Protein AF-A0A5Q4FIB4-F1 (afdb_monomer_lite)

Radius of gyration: 29.2 Å; chains: 1; bounding box: 66×70×77 Å

pLDDT: mean 73.66, std 14.46, range [28.53, 94.25]

Structure (mmCIF, N/CA/C/O backbone):
data_AF-A0A5Q4FIB4-F1
#
_entry.id   AF-A0A5Q4FIB4-F1
#
loop_
_atom_site.group_PDB
_atom_site.id
_atom_site.type_symbol
_atom_site.label_atom_id
_atom_site.label_alt_id
_atom_site.label_comp_id
_atom_site.label_asym_id
_atom_site.label_entity_id
_atom_site.label_seq_id
_atom_site.pdbx_PDB_ins_code
_atom_site.Cartn_x
_atom_site.Cartn_y
_atom_site.Cartn_z
_atom_site.occupancy
_atom_site.B_iso_or_equiv
_atom_site.auth_seq_id
_atom_site.auth_comp_id
_atom_site.auth_asym_id
_atom_site.auth_atom_id
_atom_site.pdbx_PDB_model_num
ATOM 1 N N . MET A 1 1 ? 4.801 -7.062 -32.788 1.00 28.53 1 MET A N 1
ATOM 2 C CA . MET A 1 1 ? 5.287 -8.438 -33.032 1.00 28.53 1 MET A CA 1
ATOM 3 C C . MET A 1 1 ? 5.675 -9.054 -31.698 1.00 28.53 1 MET A C 1
ATOM 5 O O . MET A 1 1 ? 6.669 -8.668 -31.107 1.00 28.53 1 MET A O 1
ATOM 9 N N . SER A 1 2 ? 4.774 -9.911 -31.225 1.00 33.59 2 SER A N 1
ATOM 10 C CA . SER A 1 2 ? 4.795 -10.845 -30.090 1.00 33.59 2 SER A CA 1
ATOM 11 C C . SER A 1 2 ? 6.075 -11.042 -29.261 1.00 33.59 2 SER A C 1
ATOM 13 O O . SER A 1 2 ? 7.034 -11.685 -29.697 1.00 33.59 2 SER A O 1
ATOM 15 N N . ASP A 1 3 ? 5.972 -10.628 -27.999 1.00 35.69 3 ASP A N 1
ATOM 16 C CA . ASP A 1 3 ? 6.869 -10.924 -26.886 1.00 35.69 3 ASP A CA 1
ATOM 17 C C . ASP A 1 3 ? 6.573 -12.323 -26.297 1.00 35.69 3 ASP A C 1
ATOM 19 O O . ASP A 1 3 ? 5.829 -12.490 -25.336 1.00 35.69 3 ASP A O 1
ATOM 23 N N . HIS A 1 4 ? 7.069 -13.377 -26.953 1.00 40.78 4 HIS A N 1
ATOM 24 C CA . HIS A 1 4 ? 6.788 -14.776 -26.581 1.00 40.78 4 HIS A CA 1
ATOM 25 C C . HIS A 1 4 ? 7.920 -15.473 -25.801 1.00 40.78 4 HIS A C 1
ATOM 27 O O . HIS A 1 4 ? 7.894 -16.698 -25.682 1.00 40.78 4 HIS A O 1
ATOM 33 N N . ARG A 1 5 ? 8.935 -14.750 -25.302 1.00 43.47 5 ARG A N 1
ATOM 34 C CA . ARG A 1 5 ? 10.187 -15.376 -24.819 1.00 43.47 5 ARG A CA 1
ATOM 35 C C . ARG A 1 5 ? 10.495 -15.313 -23.318 1.00 43.47 5 ARG A C 1
ATOM 37 O O . ARG A 1 5 ? 11.533 -15.841 -22.943 1.00 43.47 5 ARG A O 1
ATOM 44 N N . SER A 1 6 ? 9.614 -14.801 -22.458 1.00 42.72 6 SER A N 1
ATOM 45 C CA . SER A 1 6 ? 9.812 -14.861 -20.990 1.00 42.72 6 SER A CA 1
ATOM 46 C C . SER A 1 6 ? 8.895 -15.851 -20.253 1.00 42.72 6 SER A C 1
ATOM 48 O O . SER A 1 6 ? 9.034 -16.042 -19.048 1.00 42.72 6 SER A O 1
ATOM 50 N N . LEU A 1 7 ? 7.988 -16.544 -20.952 1.00 45.56 7 LEU A N 1
ATOM 51 C CA . LEU A 1 7 ? 7.173 -17.599 -20.345 1.00 45.56 7 LEU A CA 1
ATOM 52 C C . LEU A 1 7 ? 7.968 -18.910 -20.295 1.00 45.56 7 LEU A C 1
ATOM 54 O O . LEU A 1 7 ? 8.165 -19.573 -21.314 1.00 45.56 7 LEU A O 1
ATOM 58 N N . ASN A 1 8 ? 8.405 -19.308 -19.100 1.00 57.72 8 ASN A N 1
ATOM 59 C CA . ASN A 1 8 ? 9.018 -20.615 -18.855 1.00 57.72 8 ASN A CA 1
ATOM 60 C C . ASN A 1 8 ? 7.949 -21.721 -18.881 1.00 57.72 8 ASN A C 1
ATOM 62 O O . ASN A 1 8 ? 7.546 -22.257 -17.851 1.00 57.72 8 ASN A O 1
ATOM 66 N N . PHE A 1 9 ? 7.494 -22.075 -20.085 1.00 56.38 9 PHE A N 1
ATOM 67 C CA . PHE A 1 9 ? 6.464 -23.093 -20.333 1.00 56.38 9 PHE A CA 1
ATOM 68 C C . PHE A 1 9 ? 6.807 -24.481 -19.761 1.00 56.38 9 PHE A C 1
ATOM 70 O O . PHE A 1 9 ? 5.911 -25.286 -19.531 1.00 56.38 9 PHE A O 1
ATOM 77 N N . THR A 1 10 ? 8.090 -24.766 -19.530 1.00 57.47 10 THR A N 1
ATOM 78 C CA . THR A 1 10 ? 8.578 -25.999 -18.895 1.00 57.47 10 THR A CA 1
ATOM 79 C C . THR A 1 10 ? 8.270 -26.046 -17.399 1.00 57.47 10 THR A C 1
ATOM 81 O O . THR A 1 10 ? 7.852 -27.087 -16.903 1.00 57.47 10 THR A O 1
ATOM 84 N N . ARG A 1 11 ? 8.397 -24.916 -16.687 1.00 57.50 11 ARG A N 1
ATOM 85 C CA . ARG A 1 11 ? 8.049 -24.805 -15.260 1.00 57.50 11 ARG A CA 1
ATOM 86 C C . ARG A 1 11 ? 6.539 -24.936 -15.051 1.00 57.50 11 ARG A C 1
ATOM 88 O O . ARG A 1 11 ? 6.103 -25.647 -14.154 1.00 57.50 11 ARG A O 1
ATOM 95 N N . GLU A 1 12 ? 5.758 -24.310 -15.926 1.00 57.78 12 GLU A N 1
ATOM 96 C CA . GLU A 1 12 ? 4.292 -24.358 -15.878 1.00 57.78 12 GLU A CA 1
ATOM 97 C C . GLU A 1 12 ? 3.742 -25.757 -16.214 1.00 57.78 12 GLU A C 1
ATOM 99 O O . GLU A 1 12 ? 2.767 -26.214 -15.625 1.00 57.78 12 GLU A O 1
ATOM 104 N N . ALA A 1 13 ? 4.394 -26.479 -17.134 1.00 59.50 13 ALA A N 1
ATOM 105 C CA . ALA A 1 13 ? 4.040 -27.862 -17.452 1.00 59.50 13 ALA A CA 1
ATOM 106 C C . ALA A 1 13 ? 4.357 -28.836 -16.304 1.00 59.50 13 ALA A C 1
ATOM 108 O O . ALA A 1 13 ? 3.587 -29.770 -16.084 1.00 59.50 13 ALA A O 1
ATOM 109 N N . PHE A 1 14 ? 5.442 -28.600 -15.556 1.00 59.19 14 PHE A N 1
ATOM 110 C CA . PHE A 1 14 ? 5.797 -29.388 -14.371 1.00 59.19 14 PHE A CA 1
ATOM 111 C C . PHE A 1 14 ? 4.782 -29.207 -13.232 1.00 59.19 14 PHE A C 1
ATOM 113 O O . PHE A 1 14 ? 4.354 -30.188 -12.629 1.00 59.19 14 PHE A O 1
ATOM 120 N N . LEU A 1 15 ? 4.343 -27.965 -12.990 1.00 60.75 15 LEU A N 1
ATOM 121 C CA . LEU A 1 15 ? 3.374 -27.606 -11.943 1.00 60.75 15 LEU A CA 1
ATOM 122 C C . LEU A 1 15 ? 1.908 -27.883 -12.323 1.00 60.75 15 LEU A C 1
ATOM 124 O O . LEU A 1 15 ? 0.999 -27.612 -11.538 1.00 60.75 15 LEU A O 1
ATOM 128 N N . HIS A 1 16 ? 1.651 -28.428 -13.514 1.00 69.38 16 HIS A N 1
ATOM 129 C CA . HIS A 1 16 ? 0.295 -28.722 -13.957 1.00 69.38 16 HIS A CA 1
ATOM 130 C C . HIS A 1 16 ? -0.370 -29.774 -13.035 1.00 69.38 16 HIS A C 1
ATOM 132 O O . HIS A 1 16 ? 0.242 -30.813 -12.771 1.00 69.38 16 HIS A O 1
ATOM 138 N N . PRO A 1 17 ? -1.642 -29.596 -12.609 1.00 68.19 17 PRO A N 1
ATOM 139 C CA . PRO A 1 17 ? -2.311 -30.470 -11.631 1.00 68.19 17 PRO A CA 1
ATOM 140 C C . PRO A 1 17 ? -2.308 -31.960 -11.998 1.00 68.19 17 PRO A C 1
ATOM 142 O O . PRO A 1 17 ? -2.236 -32.824 -11.130 1.00 68.19 17 PRO A O 1
ATOM 145 N N . ALA A 1 18 ? -2.350 -32.266 -13.298 1.00 67.88 18 ALA A N 1
ATOM 146 C CA . ALA A 1 18 ? -2.277 -33.637 -13.801 1.00 67.88 18 ALA A CA 1
ATOM 147 C C . ALA A 1 18 ? -0.891 -34.283 -13.609 1.00 67.88 18 ALA A C 1
ATOM 149 O O . ALA A 1 18 ? -0.820 -35.467 -13.295 1.00 67.88 18 ALA A O 1
ATOM 150 N N . ASN A 1 19 ? 0.197 -33.517 -13.769 1.00 73.00 19 ASN A N 1
ATOM 151 C CA . ASN A 1 19 ? 1.558 -34.016 -13.547 1.00 73.00 19 ASN A CA 1
ATOM 152 C C . ASN A 1 19 ? 1.815 -34.218 -12.048 1.00 73.00 19 ASN A C 1
ATOM 154 O O . ASN A 1 19 ? 2.302 -35.265 -11.632 1.00 73.00 19 ASN A O 1
ATOM 158 N N . LEU A 1 20 ? 1.368 -33.264 -11.222 1.00 72.00 20 LEU A N 1
ATOM 159 C CA . LEU A 1 20 ? 1.443 -33.368 -9.765 1.00 72.00 20 LEU A CA 1
ATOM 160 C C . LEU A 1 20 ? 0.645 -34.575 -9.234 1.00 72.00 20 LEU A C 1
ATOM 162 O O . LEU A 1 20 ? 1.130 -35.327 -8.392 1.00 72.00 20 LEU A O 1
ATOM 166 N N . GLY A 1 21 ? -0.562 -34.796 -9.769 1.00 76.38 21 GLY A N 1
ATOM 167 C CA . GLY A 1 21 ? -1.388 -35.961 -9.451 1.00 76.38 21 GLY A CA 1
ATOM 168 C C . GLY A 1 21 ? -0.736 -37.279 -9.872 1.00 76.38 21 GLY A C 1
ATOM 169 O O . GLY A 1 21 ? -0.720 -38.228 -9.091 1.00 76.38 21 GLY A O 1
ATOM 170 N N . PHE A 1 22 ? -0.134 -37.332 -11.063 1.00 77.62 22 PHE A N 1
ATOM 171 C CA . PHE A 1 22 ? 0.618 -38.498 -11.528 1.00 77.62 22 PHE A CA 1
ATOM 172 C C . PHE A 1 22 ? 1.810 -38.808 -10.611 1.00 77.62 22 PHE A C 1
ATOM 174 O O . PHE A 1 22 ? 1.927 -39.936 -10.130 1.00 77.62 22 PHE A O 1
ATOM 181 N N . LEU A 1 23 ? 2.632 -37.812 -10.270 1.00 77.44 23 LEU A N 1
ATOM 182 C CA . LEU A 1 23 ? 3.758 -37.978 -9.346 1.00 77.44 23 LEU A CA 1
ATOM 183 C C . LEU A 1 23 ? 3.321 -38.467 -7.961 1.00 77.44 23 LEU A C 1
ATOM 185 O O . LEU A 1 23 ? 3.948 -39.368 -7.403 1.00 77.44 23 LEU A O 1
ATOM 189 N N . LEU A 1 24 ? 2.218 -37.934 -7.426 1.00 79.69 24 LEU A N 1
ATOM 190 C CA . LEU A 1 24 ? 1.645 -38.410 -6.166 1.00 79.69 24 LEU A CA 1
ATOM 191 C C . LEU A 1 24 ? 1.184 -39.865 -6.263 1.00 79.69 24 LEU A C 1
ATOM 193 O O . LEU A 1 24 ? 1.457 -40.644 -5.353 1.00 79.69 24 LEU A O 1
ATOM 197 N N . THR A 1 25 ? 0.542 -40.261 -7.366 1.00 76.62 25 THR A N 1
ATOM 198 C CA . THR A 1 25 ? 0.115 -41.656 -7.557 1.00 76.62 25 THR A CA 1
AT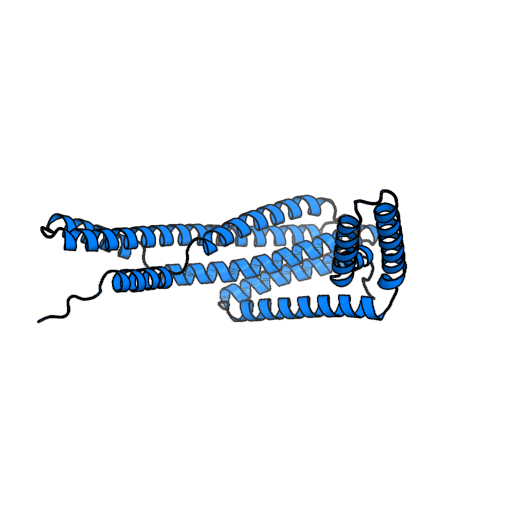OM 199 C C . THR A 1 25 ? 1.298 -42.618 -7.677 1.00 76.62 25 THR A C 1
ATOM 201 O O . THR A 1 25 ? 1.271 -43.680 -7.062 1.00 76.62 25 THR A O 1
ATOM 204 N N . VAL A 1 26 ? 2.364 -42.235 -8.390 1.00 79.56 26 VAL A N 1
ATOM 205 C CA . VAL A 1 26 ? 3.596 -43.031 -8.527 1.00 79.56 26 VAL A CA 1
ATOM 206 C C . VAL A 1 26 ? 4.309 -43.159 -7.181 1.00 79.56 26 VAL A C 1
ATOM 208 O O . VAL A 1 26 ? 4.719 -44.257 -6.810 1.00 79.56 26 VAL A O 1
ATOM 211 N N . SER A 1 27 ? 4.400 -42.065 -6.420 1.00 78.19 27 SER A N 1
ATOM 212 C CA . SER A 1 27 ? 4.992 -42.052 -5.077 1.00 78.19 27 SER A CA 1
ATOM 213 C C . SER A 1 27 ? 4.198 -42.921 -4.094 1.00 78.19 27 SER A C 1
ATOM 215 O O . SER A 1 27 ? 4.767 -43.756 -3.391 1.00 78.19 27 SER A O 1
ATOM 217 N N . PHE A 1 28 ? 2.866 -42.812 -4.106 1.00 81.94 28 PHE A N 1
ATOM 218 C CA . PHE A 1 28 ? 1.983 -43.633 -3.276 1.00 81.94 28 PHE A CA 1
ATOM 219 C C . PHE A 1 28 ? 2.096 -45.126 -3.614 1.00 81.94 28 PHE A C 1
ATOM 221 O O . PHE A 1 28 ? 2.204 -45.963 -2.717 1.00 81.94 28 PHE A O 1
ATOM 228 N N . LEU A 1 29 ? 2.145 -45.472 -4.903 1.00 77.56 29 LEU A N 1
ATOM 229 C CA . LEU A 1 29 ? 2.309 -46.855 -5.347 1.00 77.56 29 LEU A CA 1
ATOM 230 C C . LEU A 1 29 ? 3.696 -47.405 -4.971 1.00 77.56 29 LEU A C 1
ATOM 232 O O . LEU A 1 29 ? 3.802 -48.536 -4.505 1.00 77.56 29 LEU A O 1
ATOM 236 N N . ALA A 1 30 ? 4.753 -46.599 -5.088 1.00 76.00 30 ALA A N 1
ATOM 237 C CA . ALA A 1 30 ? 6.101 -46.985 -4.672 1.00 76.00 30 ALA A CA 1
ATOM 238 C C . ALA A 1 30 ? 6.197 -47.264 -3.159 1.00 76.00 30 ALA A C 1
ATOM 240 O O . ALA A 1 30 ? 6.895 -48.195 -2.755 1.00 76.00 30 ALA A O 1
ATOM 241 N N . LEU A 1 31 ? 5.462 -46.517 -2.327 1.00 78.75 31 LEU A N 1
ATOM 242 C CA . LEU A 1 31 ? 5.390 -46.750 -0.880 1.00 78.75 31 LEU A CA 1
ATOM 243 C C . LEU A 1 31 ? 4.668 -48.061 -0.530 1.00 78.75 31 LEU A C 1
ATOM 245 O O . LEU A 1 31 ? 5.146 -48.804 0.331 1.00 78.75 31 LEU A O 1
ATOM 249 N N . LEU A 1 32 ? 3.570 -48.387 -1.222 1.00 80.19 32 LEU A N 1
ATOM 250 C CA . LEU A 1 32 ? 2.826 -49.639 -1.014 1.00 80.19 32 LEU A CA 1
ATOM 251 C C . LEU A 1 32 ? 3.653 -50.891 -1.348 1.00 80.19 32 LEU A C 1
ATOM 253 O O . LEU A 1 32 ? 3.489 -51.926 -0.707 1.00 80.19 32 LEU A O 1
ATOM 257 N N . PHE A 1 33 ? 4.569 -50.793 -2.314 1.00 75.56 33 PHE A N 1
ATOM 258 C CA . PHE A 1 33 ? 5.438 -51.897 -2.742 1.00 75.56 33 PHE A CA 1
ATOM 259 C C . PHE A 1 33 ? 6.866 -51.821 -2.173 1.00 75.56 33 PHE A C 1
ATOM 261 O O . PHE A 1 33 ? 7.760 -52.532 -2.639 1.00 75.56 33 PHE A O 1
ATOM 268 N N . SER A 1 34 ? 7.079 -51.014 -1.127 1.00 70.75 34 SER A N 1
ATOM 269 C CA . SER A 1 34 ? 8.379 -50.815 -0.463 1.00 70.75 34 SER A CA 1
ATOM 270 C C . SER A 1 34 ? 9.010 -52.092 0.117 1.00 70.75 34 SER A C 1
ATOM 272 O O . SER A 1 34 ? 10.221 -52.137 0.320 1.00 70.75 34 SER A O 1
ATOM 274 N N . GLY A 1 35 ? 8.226 -53.156 0.324 1.00 73.75 35 GLY A N 1
ATOM 275 C CA . GLY A 1 35 ? 8.712 -54.465 0.777 1.00 73.75 35 GLY A CA 1
ATOM 276 C C . GLY A 1 35 ? 9.523 -55.259 -0.260 1.00 73.75 35 GLY A C 1
ATOM 277 O O . GLY A 1 35 ? 10.150 -56.252 0.094 1.00 73.75 35 GLY A O 1
ATOM 278 N N . THR A 1 36 ? 9.531 -54.847 -1.534 1.00 77.81 36 THR A N 1
ATOM 279 C CA . THR A 1 36 ? 10.327 -55.479 -2.600 1.00 77.81 36 THR A CA 1
ATOM 280 C C . THR A 1 36 ? 11.424 -54.514 -3.071 1.00 77.81 36 THR A C 1
ATOM 282 O O . THR A 1 36 ? 11.091 -53.522 -3.713 1.00 77.81 36 THR A O 1
ATOM 285 N N . PRO A 1 37 ? 12.725 -54.781 -2.834 1.00 72.25 37 PRO A N 1
ATOM 286 C CA . PRO A 1 37 ? 13.797 -53.784 -2.996 1.00 72.25 37 PRO A CA 1
ATOM 287 C C . PRO A 1 37 ? 13.941 -53.163 -4.394 1.00 72.25 37 PRO A C 1
ATOM 289 O O . PRO A 1 37 ? 14.392 -52.032 -4.524 1.00 72.25 37 PRO A O 1
ATOM 292 N N . TRP A 1 38 ? 13.576 -53.895 -5.447 1.00 73.94 38 TRP A N 1
ATOM 293 C CA . TRP A 1 38 ? 13.753 -53.476 -6.842 1.00 73.94 38 TRP A CA 1
ATOM 294 C C . TRP A 1 38 ? 12.512 -52.795 -7.444 1.00 73.94 38 TRP A C 1
ATOM 296 O O . TRP A 1 38 ? 12.629 -52.085 -8.442 1.00 73.94 38 TRP A O 1
ATOM 306 N N . MET A 1 39 ? 11.327 -52.967 -6.844 1.00 72.12 39 MET A N 1
ATOM 307 C CA . MET A 1 39 ? 10.070 -52.442 -7.398 1.00 72.12 39 MET A CA 1
ATOM 308 C C . MET A 1 39 ? 9.930 -50.914 -7.296 1.00 72.12 39 MET A C 1
ATOM 310 O O . MET A 1 39 ? 9.583 -50.295 -8.306 1.00 72.12 39 MET A O 1
ATOM 314 N N . PRO A 1 40 ? 10.246 -50.260 -6.161 1.00 75.31 40 PRO A N 1
ATOM 315 C CA . PRO A 1 40 ? 10.203 -48.802 -6.055 1.00 75.31 40 PRO A CA 1
ATOM 316 C C . PRO A 1 40 ? 11.127 -48.112 -7.065 1.00 75.31 40 PRO A C 1
ATOM 318 O O . PRO A 1 40 ? 10.728 -47.141 -7.701 1.00 75.31 40 PRO A O 1
ATOM 321 N N . THR A 1 41 ? 12.336 -48.638 -7.280 1.00 76.50 41 THR A N 1
ATOM 322 C CA . THR A 1 41 ? 13.311 -48.066 -8.225 1.00 76.50 41 THR A CA 1
ATOM 323 C C . THR A 1 41 ? 12.810 -48.111 -9.672 1.00 76.50 41 THR A C 1
ATOM 325 O O . THR A 1 41 ? 12.983 -47.148 -10.424 1.00 76.50 41 THR A O 1
ATOM 328 N N . ILE A 1 42 ? 12.144 -49.199 -10.068 1.00 80.19 42 ILE A N 1
ATOM 329 C CA . ILE A 1 42 ? 11.538 -49.325 -11.401 1.00 80.19 42 ILE A CA 1
ATOM 330 C C . ILE A 1 42 ? 10.350 -48.364 -11.551 1.00 80.19 42 ILE A C 1
ATOM 332 O O . ILE A 1 42 ? 10.248 -47.664 -12.554 1.00 80.19 42 ILE A O 1
ATOM 336 N N . LEU A 1 43 ? 9.485 -48.260 -10.541 1.00 77.06 43 LEU A N 1
ATOM 337 C CA . LEU A 1 43 ? 8.341 -47.341 -10.559 1.00 77.06 43 LEU A CA 1
ATOM 338 C C . LEU A 1 43 ? 8.775 -45.871 -10.648 1.00 77.06 43 LEU A C 1
ATOM 340 O O . LEU A 1 43 ? 8.234 -45.126 -11.465 1.00 77.06 43 LEU A O 1
ATOM 344 N N . PHE A 1 44 ? 9.787 -45.462 -9.878 1.00 77.12 44 PHE A N 1
ATOM 345 C CA . PHE A 1 44 ? 10.333 -44.105 -9.948 1.00 77.12 44 PHE A CA 1
ATOM 346 C C . PHE A 1 44 ? 11.023 -43.815 -11.281 1.00 77.12 44 PHE A C 1
ATOM 348 O O . PHE A 1 44 ? 10.835 -42.735 -11.830 1.00 77.12 44 PHE A O 1
ATOM 355 N N . SER A 1 45 ? 11.789 -44.760 -11.834 1.00 76.88 45 SER A N 1
ATOM 356 C CA . SER A 1 45 ? 12.456 -44.559 -13.130 1.00 76.88 45 SER A CA 1
ATOM 357 C C . SER A 1 45 ? 11.467 -44.482 -14.295 1.00 76.88 45 SER A C 1
ATOM 359 O O . SER A 1 45 ? 11.634 -43.638 -15.174 1.00 76.88 45 SER A O 1
ATOM 361 N N . ILE A 1 46 ? 10.396 -45.283 -14.278 1.00 78.81 46 ILE A N 1
ATOM 362 C CA . ILE A 1 46 ? 9.301 -45.185 -15.254 1.00 78.81 46 ILE A CA 1
ATOM 363 C C . ILE A 1 46 ? 8.536 -43.867 -15.079 1.00 78.81 46 ILE A C 1
ATOM 365 O O . ILE A 1 46 ? 8.258 -43.194 -16.071 1.00 78.81 46 ILE A O 1
ATOM 369 N N . GLY A 1 47 ? 8.234 -43.469 -13.839 1.00 75.44 47 GLY A N 1
ATOM 370 C CA . GLY A 1 47 ? 7.576 -42.197 -13.533 1.00 75.44 47 GLY A CA 1
ATOM 371 C C . GLY A 1 47 ? 8.380 -40.991 -14.022 1.00 75.44 47 GLY A C 1
ATOM 372 O O . GLY A 1 47 ? 7.853 -40.169 -14.769 1.00 75.44 47 GLY A O 1
ATOM 373 N N . LEU A 1 48 ? 9.675 -40.943 -13.695 1.00 73.94 48 LEU A N 1
ATOM 374 C CA . LEU A 1 48 ? 10.604 -39.909 -14.164 1.00 73.94 48 LEU A CA 1
ATOM 375 C C . LEU A 1 48 ? 10.767 -39.927 -15.690 1.00 73.94 48 LEU A C 1
ATOM 377 O O . LEU A 1 48 ? 10.824 -38.873 -16.319 1.00 73.94 48 LEU A O 1
ATOM 381 N N . GLY A 1 49 ? 10.818 -41.110 -16.309 1.00 78.00 49 GLY A N 1
ATOM 382 C CA . GLY A 1 49 ? 10.918 -41.247 -17.763 1.00 78.00 49 GLY A CA 1
ATOM 383 C C . GLY A 1 49 ? 9.680 -40.722 -18.495 1.00 78.00 49 GLY A C 1
ATOM 384 O O . GLY A 1 49 ? 9.800 -40.013 -19.496 1.00 78.00 49 GLY A O 1
ATOM 385 N N . LEU A 1 50 ? 8.487 -41.020 -17.974 1.00 77.56 50 LEU A N 1
ATOM 386 C CA . LEU A 1 50 ? 7.222 -40.503 -18.500 1.00 77.56 50 LEU A CA 1
ATOM 387 C C . LEU A 1 50 ? 7.091 -38.992 -18.289 1.00 77.56 50 LEU A C 1
ATOM 389 O O . LEU A 1 50 ? 6.634 -38.291 -19.191 1.00 77.56 50 LEU A O 1
ATOM 393 N N . GLU A 1 51 ? 7.543 -38.478 -17.148 1.00 67.12 51 GLU A N 1
ATOM 394 C CA . GLU A 1 51 ? 7.562 -37.044 -16.866 1.00 67.12 51 GLU A CA 1
ATOM 395 C C . GLU A 1 51 ? 8.512 -36.279 -17.801 1.00 67.12 51 GLU A C 1
ATOM 397 O O . GLU A 1 51 ? 8.138 -35.244 -18.354 1.00 67.12 51 GLU A O 1
ATOM 402 N N . LEU A 1 52 ? 9.709 -36.810 -18.068 1.00 74.06 52 LEU A N 1
ATOM 403 C CA . LEU A 1 52 ? 10.646 -36.221 -19.031 1.00 74.06 52 LEU A CA 1
ATOM 404 C C . LEU A 1 52 ? 10.078 -36.209 -20.457 1.00 74.06 52 LEU A C 1
ATOM 406 O O . LEU A 1 52 ? 10.220 -35.216 -21.175 1.00 74.06 52 LEU A O 1
ATOM 410 N N . LEU A 1 53 ? 9.385 -37.277 -20.864 1.00 75.12 53 LEU A N 1
ATOM 411 C CA . LEU A 1 53 ? 8.677 -37.325 -22.148 1.00 75.12 53 LEU A CA 1
ATOM 412 C C . LEU A 1 53 ? 7.527 -36.309 -22.211 1.00 75.12 53 LEU A C 1
ATOM 414 O O . LEU A 1 53 ? 7.335 -35.645 -23.238 1.00 75.12 53 LEU A O 1
ATOM 418 N N . TYR A 1 54 ? 6.783 -36.149 -21.118 1.00 71.31 54 TYR A N 1
ATOM 419 C CA . TYR A 1 54 ? 5.713 -35.163 -20.996 1.00 71.31 54 TYR A CA 1
ATOM 420 C C . TYR A 1 54 ? 6.266 -33.729 -21.098 1.00 71.31 54 TYR A C 1
ATOM 422 O O . TYR A 1 54 ? 5.819 -32.953 -21.947 1.00 71.31 54 TYR A O 1
ATOM 430 N N . LEU A 1 55 ? 7.310 -33.398 -20.333 1.00 68.38 55 LEU A N 1
ATOM 431 C CA . LEU A 1 55 ? 7.977 -32.089 -20.354 1.00 68.38 55 LEU A CA 1
ATOM 432 C C . LEU A 1 55 ? 8.668 -31.783 -21.688 1.00 68.38 55 LEU A C 1
ATOM 434 O O . LEU A 1 55 ? 8.740 -30.621 -22.083 1.00 68.38 55 LEU A O 1
ATOM 438 N N . GLY A 1 56 ? 9.153 -32.793 -22.411 1.00 69.56 56 GLY A N 1
ATOM 439 C CA . GLY A 1 56 ? 9.756 -32.600 -23.731 1.00 69.56 56 GLY A CA 1
ATOM 440 C C . GLY A 1 56 ? 8.734 -32.278 -24.826 1.00 69.56 56 GLY A C 1
ATOM 441 O O . GLY A 1 56 ? 9.010 -31.484 -25.727 1.00 69.56 56 GLY A O 1
ATOM 442 N N . THR A 1 57 ? 7.537 -32.868 -24.753 1.00 70.19 57 THR A N 1
ATOM 443 C CA . THR A 1 57 ? 6.563 -32.837 -25.858 1.00 70.19 57 THR A CA 1
ATOM 444 C C . THR A 1 57 ? 5.423 -31.837 -25.659 1.00 70.19 57 THR A C 1
ATOM 446 O O . THR A 1 57 ? 4.970 -31.218 -26.624 1.00 70.19 57 THR A O 1
ATOM 449 N N . VAL A 1 58 ? 4.956 -31.634 -24.427 1.00 68.81 58 VAL A N 1
ATOM 450 C CA . VAL A 1 58 ? 3.774 -30.808 -24.124 1.00 68.81 58 VAL A CA 1
ATOM 451 C C . VAL A 1 58 ? 4.007 -29.298 -24.299 1.00 68.81 58 VAL A C 1
ATOM 453 O O . VAL A 1 58 ? 3.170 -28.660 -24.946 1.00 68.81 58 VAL A O 1
ATOM 456 N N . PRO A 1 59 ? 5.141 -28.697 -23.874 1.00 60.97 59 PRO A N 1
ATOM 457 C CA . PRO A 1 59 ? 5.405 -27.259 -24.048 1.00 60.97 59 PRO A CA 1
ATOM 458 C C . PRO A 1 59 ? 5.517 -26.810 -25.512 1.00 60.97 59 PRO A C 1
ATOM 460 O O . PRO A 1 59 ? 5.467 -25.613 -25.816 1.00 60.97 59 PRO A O 1
ATOM 463 N N . GLN A 1 60 ? 5.702 -27.754 -26.438 1.00 63.94 60 GLN A N 1
ATOM 464 C CA . GLN A 1 60 ? 5.806 -27.482 -27.870 1.00 63.94 60 GLN A CA 1
ATOM 465 C C . GLN A 1 60 ? 4.442 -27.493 -28.576 1.00 63.94 60 GLN A C 1
ATOM 467 O O . GLN A 1 60 ? 4.334 -26.992 -29.696 1.00 63.94 60 GLN A O 1
ATOM 472 N N . LYS A 1 61 ? 3.377 -28.006 -27.939 1.00 72.44 61 LYS A N 1
ATOM 473 C CA . LYS A 1 61 ? 2.065 -28.104 -28.588 1.00 72.44 61 LYS A CA 1
ATOM 474 C C . LYS A 1 61 ? 1.297 -26.768 -28.572 1.00 72.44 61 LYS A C 1
ATOM 476 O O . LYS A 1 61 ? 1.197 -26.110 -27.533 1.00 72.44 61 LYS A O 1
ATOM 481 N N . PRO A 1 62 ? 0.672 -26.376 -29.701 1.00 54.41 62 PRO A N 1
ATOM 482 C CA . PRO A 1 62 ? 0.005 -25.079 -29.844 1.00 54.41 62 PRO A CA 1
ATOM 483 C C . PRO A 1 62 ? -1.272 -24.940 -29.003 1.00 54.41 62 PRO A C 1
ATOM 485 O O . PRO A 1 62 ? -1.625 -23.827 -28.626 1.00 54.41 62 PRO A O 1
ATOM 488 N N . TRP A 1 63 ? -1.959 -26.039 -28.673 1.00 61.84 63 TRP A N 1
ATOM 489 C CA . TRP A 1 63 ? -3.156 -26.005 -27.823 1.00 61.84 63 TRP A CA 1
ATOM 490 C C . TRP A 1 63 ? -2.820 -25.698 -26.352 1.00 61.84 63 TRP A C 1
ATOM 492 O O . TRP A 1 63 ? -3.535 -24.925 -25.723 1.00 61.84 63 TRP A O 1
ATOM 502 N N . PHE A 1 64 ? -1.697 -26.213 -25.835 1.00 57.47 64 PHE A N 1
ATOM 503 C CA . PHE A 1 64 ? -1.238 -25.972 -24.461 1.00 57.47 64 PHE A CA 1
ATOM 504 C C . PHE A 1 64 ? -0.771 -24.522 -24.277 1.00 57.47 64 PHE A C 1
ATOM 506 O O . PHE A 1 64 ? -1.191 -23.835 -23.347 1.00 57.47 64 PHE A O 1
ATOM 513 N N . ARG A 1 65 ? -0.003 -24.000 -25.245 1.00 60.47 65 ARG A N 1
ATOM 514 C CA . ARG A 1 65 ? 0.378 -22.577 -25.275 1.00 60.47 65 ARG A CA 1
ATOM 515 C C . ARG A 1 65 ? -0.838 -21.656 -25.344 1.00 60.47 65 ARG A C 1
ATOM 517 O O . ARG A 1 65 ? -0.875 -20.659 -24.635 1.00 60.47 65 ARG A O 1
ATOM 524 N N . ARG A 1 66 ? -1.847 -21.992 -26.159 1.00 62.91 66 ARG A N 1
ATOM 525 C CA . ARG A 1 66 ? -3.095 -21.214 -26.247 1.00 62.91 66 ARG A CA 1
ATOM 526 C C . ARG A 1 66 ? -3.882 -21.226 -24.940 1.00 62.91 66 ARG A C 1
ATOM 528 O O . ARG A 1 66 ? -4.420 -20.186 -24.598 1.00 62.91 66 ARG A O 1
ATOM 535 N N . HIS A 1 67 ? -3.916 -22.344 -24.214 1.00 57.09 67 HIS A N 1
ATOM 536 C CA . HIS A 1 67 ? -4.634 -22.443 -22.941 1.00 57.09 67 HIS A CA 1
ATOM 537 C C . HIS A 1 67 ? -3.964 -21.634 -21.817 1.00 57.09 67 HIS A C 1
ATOM 539 O O . HIS A 1 67 ? -4.642 -20.941 -21.066 1.00 57.09 67 HIS A O 1
ATOM 545 N N . ILE A 1 68 ? -2.628 -21.649 -21.739 1.00 59.56 68 ILE A N 1
ATOM 546 C CA . ILE A 1 68 ? -1.877 -20.813 -20.785 1.00 59.56 68 ILE A CA 1
ATOM 547 C C . ILE A 1 68 ? -2.034 -19.330 -21.132 1.00 59.56 68 ILE A C 1
ATOM 549 O O . ILE A 1 68 ? -2.296 -18.507 -20.259 1.00 59.56 68 ILE A O 1
ATOM 553 N N . VAL A 1 69 ? -1.919 -18.981 -22.416 1.00 61.09 69 VAL A N 1
ATOM 554 C CA . VAL A 1 69 ? -2.100 -17.598 -22.871 1.00 61.09 69 VAL A CA 1
ATOM 555 C C . VAL A 1 69 ? -3.541 -17.134 -22.657 1.00 61.09 69 VAL A C 1
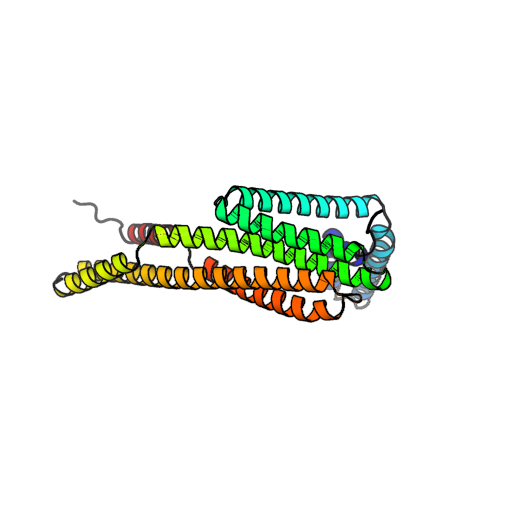ATOM 557 O O . VAL A 1 69 ? -3.732 -15.999 -22.242 1.00 61.09 69 VAL A O 1
ATOM 560 N N . SER A 1 70 ? -4.556 -17.978 -22.880 1.00 47.66 70 SER A N 1
ATOM 561 C CA . SER A 1 70 ? -5.953 -17.606 -22.627 1.00 47.66 70 SER A CA 1
ATOM 562 C C . SER A 1 70 ? -6.228 -17.425 -21.140 1.00 47.66 70 SER A C 1
ATOM 564 O O . SER A 1 70 ? -6.829 -16.419 -20.788 1.00 47.66 70 SER A O 1
ATOM 566 N N . ARG A 1 71 ? -5.729 -18.316 -20.270 1.00 56.28 71 ARG A N 1
ATOM 567 C CA . ARG A 1 71 ? -5.829 -18.150 -18.811 1.00 56.28 71 ARG A CA 1
ATOM 568 C C . ARG A 1 71 ? -5.180 -16.856 -18.339 1.00 56.28 71 ARG A C 1
ATOM 570 O O . ARG A 1 71 ? -5.839 -16.058 -17.687 1.00 56.28 71 ARG A O 1
ATOM 577 N N . ARG A 1 72 ? -3.937 -16.597 -18.753 1.00 55.78 72 ARG A N 1
ATOM 578 C CA . ARG A 1 72 ? -3.221 -15.371 -18.380 1.00 55.78 72 ARG A CA 1
ATOM 579 C C . ARG A 1 72 ? -3.928 -14.116 -18.897 1.00 55.78 72 ARG A C 1
ATOM 581 O O . ARG A 1 72 ? -3.988 -13.106 -18.211 1.00 55.78 72 ARG A O 1
ATOM 588 N N . ASN A 1 73 ? -4.505 -14.171 -20.096 1.00 53.06 73 ASN A N 1
ATOM 589 C CA . ASN A 1 73 ? -5.246 -13.047 -20.670 1.00 53.06 73 ASN A CA 1
ATOM 590 C C . ASN A 1 73 ? -6.636 -12.864 -20.022 1.00 53.06 73 ASN A C 1
ATOM 592 O O . ASN A 1 73 ? -7.147 -11.750 -19.950 1.00 53.06 73 ASN A O 1
ATOM 596 N N . GLU A 1 74 ? -7.257 -13.939 -19.532 1.00 56.94 74 GLU A N 1
ATOM 597 C CA . GLU A 1 74 ? -8.467 -13.879 -18.707 1.00 56.94 74 GLU A CA 1
ATOM 598 C C . GLU A 1 74 ? -8.184 -13.302 -17.320 1.00 56.94 74 GLU A C 1
ATOM 600 O O . GLU A 1 74 ? -8.964 -12.477 -16.854 1.00 56.94 74 GLU A O 1
ATOM 605 N N . GLU A 1 75 ? -7.074 -13.682 -16.688 1.00 56.94 75 GLU A N 1
ATOM 606 C CA . GLU A 1 75 ? -6.602 -13.102 -15.426 1.00 56.94 75 GLU A CA 1
ATOM 607 C C . GLU A 1 75 ? -6.358 -11.600 -15.584 1.00 56.94 75 GLU A C 1
ATOM 609 O O . GLU A 1 75 ? -6.973 -10.820 -14.866 1.00 56.94 75 GLU A O 1
ATOM 614 N N . LEU A 1 76 ? -5.608 -11.178 -16.609 1.00 56.62 76 LEU A N 1
ATOM 615 C CA . LEU A 1 76 ? -5.392 -9.757 -16.920 1.00 56.62 76 LEU A CA 1
ATOM 616 C C . LEU A 1 76 ? -6.706 -8.998 -17.155 1.00 56.62 76 LEU A C 1
ATOM 618 O O . LEU A 1 76 ? -6.875 -7.868 -16.703 1.00 56.62 76 LEU A O 1
ATOM 622 N N . ARG A 1 77 ? -7.675 -9.620 -17.837 1.00 57.88 77 ARG A N 1
ATOM 623 C CA . ARG A 1 77 ? -9.005 -9.032 -18.049 1.00 57.88 77 ARG A CA 1
ATOM 624 C C . ARG A 1 77 ? -9.823 -8.924 -16.769 1.00 57.88 77 ARG A C 1
ATOM 626 O O . ARG A 1 77 ? -10.602 -7.983 -16.651 1.00 57.88 77 ARG A O 1
ATOM 633 N N . ARG A 1 78 ? -9.705 -9.886 -15.852 1.00 59.44 78 ARG A N 1
ATOM 634 C CA . ARG A 1 78 ? -10.368 -9.829 -14.542 1.00 59.44 78 ARG A CA 1
ATOM 635 C C . ARG A 1 78 ? -9.726 -8.758 -13.672 1.00 59.44 78 ARG A C 1
ATOM 637 O O . ARG A 1 78 ? -10.460 -7.923 -13.160 1.00 59.44 78 ARG A O 1
ATOM 644 N N . SER A 1 79 ? -8.398 -8.720 -13.595 1.00 60.81 79 SER A N 1
ATOM 645 C CA . SER A 1 79 ? -7.657 -7.678 -12.880 1.0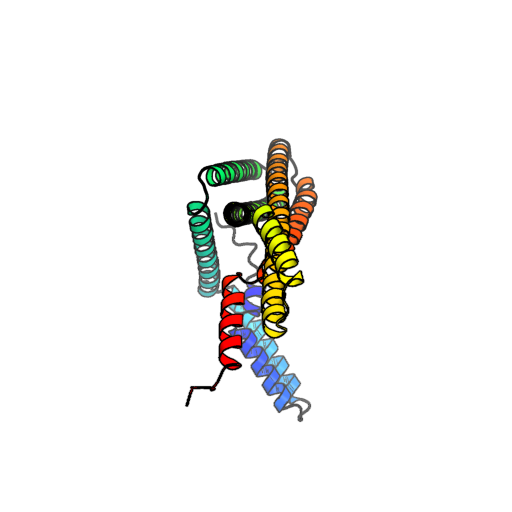0 60.81 79 SER A CA 1
ATOM 646 C C . SER A 1 79 ? -8.016 -6.287 -13.399 1.00 60.81 79 SER A C 1
ATOM 648 O O . SER A 1 79 ? -8.427 -5.439 -12.620 1.00 60.81 79 SER A O 1
ATOM 650 N N . GLY A 1 80 ? -8.030 -6.085 -14.721 1.00 67.38 80 GLY A N 1
ATOM 651 C CA . GLY A 1 80 ? -8.418 -4.799 -15.309 1.00 67.38 80 GLY A CA 1
ATOM 652 C C . GLY A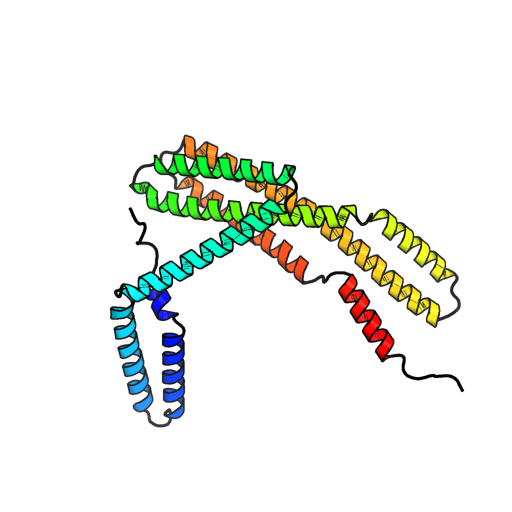 1 80 ? -9.888 -4.407 -15.087 1.00 67.38 80 GLY A C 1
ATOM 653 O O . GLY A 1 80 ? -10.217 -3.224 -15.129 1.00 67.38 80 GLY A O 1
ATOM 654 N N . ARG A 1 81 ? -10.793 -5.369 -14.847 1.00 64.81 81 ARG A N 1
ATOM 655 C CA . ARG A 1 81 ? -12.175 -5.068 -14.425 1.00 64.81 81 ARG A CA 1
ATOM 656 C C . ARG A 1 81 ? -12.228 -4.632 -12.966 1.00 64.81 81 ARG A C 1
ATOM 658 O O . ARG A 1 81 ? -12.870 -3.634 -12.684 1.00 64.81 81 ARG A O 1
ATOM 665 N N . ILE A 1 82 ? -11.523 -5.339 -12.083 1.00 67.12 82 ILE A N 1
ATOM 666 C CA . ILE A 1 82 ? -11.437 -4.999 -10.656 1.00 67.12 82 ILE A CA 1
ATOM 667 C C . ILE A 1 82 ? -10.844 -3.596 -10.482 1.00 67.12 82 ILE A C 1
ATOM 669 O O . ILE A 1 82 ? -11.418 -2.781 -9.771 1.00 67.12 82 ILE A O 1
ATOM 673 N N . GLU A 1 83 ? -9.758 -3.285 -11.194 1.00 75.50 83 GLU A N 1
ATOM 674 C CA . GLU A 1 83 ? -9.148 -1.949 -11.191 1.00 75.50 83 GLU A CA 1
ATOM 675 C C . GLU A 1 83 ? -10.123 -0.870 -11.671 1.00 75.50 83 GLU A C 1
ATOM 677 O O . GLU A 1 83 ? -10.164 0.229 -11.120 1.00 75.50 83 GLU A O 1
ATOM 682 N N . LYS A 1 84 ? -10.932 -1.172 -12.693 1.00 78.06 84 LYS A N 1
ATOM 683 C CA . LYS A 1 84 ? -11.937 -0.234 -13.191 1.00 78.06 84 LYS A CA 1
ATOM 684 C C . LYS A 1 84 ? -13.044 0.005 -12.166 1.00 78.06 84 LYS A C 1
ATOM 686 O O . LYS A 1 84 ? -13.380 1.156 -11.918 1.00 78.06 84 LYS A O 1
ATOM 691 N N . ASP A 1 85 ? -13.572 -1.055 -11.565 1.00 78.50 85 ASP A N 1
ATOM 692 C CA . ASP A 1 85 ? -14.622 -0.952 -10.551 1.00 78.50 85 ASP A CA 1
ATOM 693 C C . ASP A 1 85 ? -14.119 -0.167 -9.323 1.00 78.50 85 ASP A C 1
ATOM 695 O O . ASP A 1 85 ? -14.826 0.690 -8.794 1.00 78.50 85 ASP A O 1
ATOM 699 N N . GLN A 1 86 ? -12.866 -0.395 -8.914 1.00 80.38 86 GLN A N 1
ATOM 700 C CA . GLN A 1 86 ? -12.194 0.371 -7.861 1.00 80.38 86 GLN A CA 1
ATOM 701 C C . GLN A 1 86 ? -12.027 1.847 -8.235 1.00 80.38 86 GLN A C 1
ATOM 703 O O . GLN A 1 86 ? -12.330 2.720 -7.426 1.00 80.38 86 GLN A O 1
ATOM 708 N N . PHE A 1 87 ? -11.577 2.138 -9.457 1.00 83.44 87 PHE A N 1
ATOM 709 C CA . PHE A 1 87 ? -11.407 3.504 -9.949 1.00 83.44 87 PHE A CA 1
ATOM 710 C C . PHE A 1 87 ? -12.736 4.268 -10.030 1.00 83.44 87 PHE A C 1
ATOM 712 O O . PHE A 1 87 ? -12.809 5.419 -9.596 1.00 83.44 87 PHE A O 1
ATOM 719 N N . ASP A 1 88 ? -13.788 3.627 -10.541 1.00 82.12 88 ASP A N 1
ATOM 720 C CA . ASP A 1 88 ? -15.120 4.223 -10.671 1.00 82.12 88 ASP A CA 1
ATOM 721 C C . ASP A 1 88 ? -15.741 4.520 -9.289 1.00 82.12 88 ASP A C 1
ATOM 723 O O . ASP A 1 88 ? -16.519 5.467 -9.154 1.00 82.12 88 ASP A O 1
ATOM 727 N N . GLY A 1 89 ? -15.355 3.767 -8.250 1.00 79.88 89 GLY A N 1
ATOM 728 C CA . GLY A 1 89 ? -15.757 3.991 -6.858 1.00 79.88 89 GLY A CA 1
ATOM 729 C C . GLY A 1 89 ? -15.032 5.138 -6.137 1.00 79.88 89 GLY A C 1
ATOM 730 O O . GLY A 1 89 ? -15.470 5.546 -5.064 1.00 79.88 89 GLY A O 1
ATOM 731 N N . LEU A 1 90 ? -13.944 5.682 -6.694 1.00 84.94 90 LEU A N 1
ATOM 732 C CA . LEU A 1 90 ? -13.178 6.759 -6.058 1.00 84.94 90 LEU A CA 1
ATOM 733 C C . LEU A 1 90 ? -13.846 8.131 -6.209 1.00 84.94 90 LEU A C 1
ATOM 735 O O . LEU A 1 90 ? -14.471 8.441 -7.223 1.00 84.94 90 LEU A O 1
ATOM 739 N N . ALA A 1 91 ? -13.598 9.027 -5.250 1.00 86.06 91 ALA A N 1
ATOM 740 C CA . ALA A 1 91 ? -13.951 10.438 -5.381 1.00 86.06 91 ALA A CA 1
ATOM 741 C C . ALA A 1 91 ? -13.228 11.102 -6.575 1.00 86.06 91 ALA A C 1
ATOM 743 O O . ALA A 1 91 ? -12.068 10.801 -6.867 1.00 86.06 91 ALA A O 1
ATOM 744 N N . LEU A 1 92 ? -13.867 12.090 -7.218 1.00 84.88 92 LEU A N 1
ATOM 745 C CA . LEU A 1 92 ? -13.334 12.776 -8.413 1.00 84.88 92 LEU A CA 1
ATOM 746 C C . LEU A 1 92 ? -11.912 13.339 -8.231 1.00 84.88 92 LEU A C 1
ATOM 748 O O . LEU A 1 92 ? -11.126 13.367 -9.178 1.00 84.88 92 LEU A O 1
ATOM 752 N N . THR A 1 93 ? -11.564 13.798 -7.027 1.00 86.81 93 THR A N 1
ATOM 753 C CA . THR A 1 93 ? -10.212 14.288 -6.713 1.00 86.81 93 THR A CA 1
ATOM 754 C C . THR A 1 93 ? -9.175 13.165 -6.778 1.00 86.81 93 THR A C 1
ATOM 756 O O . THR A 1 93 ? -8.111 13.351 -7.368 1.00 86.81 93 THR A O 1
ATOM 759 N N . GLN A 1 94 ? -9.500 11.990 -6.236 1.00 85.81 94 GLN A N 1
ATOM 760 C CA . GLN A 1 94 ? -8.613 10.825 -6.231 1.00 85.81 94 GLN A CA 1
ATOM 761 C C . GLN A 1 94 ? -8.508 10.202 -7.626 1.00 85.81 94 GLN A C 1
ATOM 763 O O . GLN A 1 94 ? -7.410 9.864 -8.062 1.00 85.81 94 GLN A O 1
ATOM 768 N N . GLN A 1 95 ? -9.608 10.174 -8.389 1.00 86.75 95 GLN A N 1
ATOM 769 C CA . GLN A 1 95 ? -9.580 9.780 -9.800 1.00 86.75 95 GLN A CA 1
ATOM 770 C C . GLN A 1 95 ? -8.605 10.647 -10.611 1.00 86.75 95 GLN A C 1
ATOM 772 O O . GLN A 1 95 ? -7.790 10.130 -11.372 1.00 86.75 95 GLN A O 1
ATOM 777 N N . LYS A 1 96 ? -8.633 11.976 -10.425 1.00 87.44 96 LYS A N 1
ATOM 778 C CA . LYS A 1 96 ? -7.692 12.890 -11.095 1.00 87.44 96 LYS A CA 1
ATOM 779 C C . LYS A 1 96 ? -6.237 12.624 -10.702 1.00 87.44 96 LYS A C 1
ATOM 781 O O . LYS A 1 96 ? -5.380 12.629 -11.585 1.00 87.44 96 LYS A O 1
ATOM 786 N N . ARG A 1 97 ? -5.956 12.387 -9.414 1.00 88.62 97 ARG A N 1
ATOM 787 C CA . ARG A 1 97 ? -4.604 12.038 -8.936 1.00 88.62 97 ARG A CA 1
ATOM 788 C C . ARG A 1 97 ? -4.105 10.748 -9.584 1.00 88.62 97 ARG A C 1
ATOM 790 O O . ARG A 1 97 ? -3.021 10.752 -10.162 1.00 88.62 97 ARG A O 1
ATOM 797 N N . PHE A 1 98 ? -4.937 9.706 -9.614 1.00 90.19 98 PHE A N 1
ATOM 798 C CA . PHE A 1 98 ? -4.621 8.449 -10.293 1.00 90.19 98 PHE A CA 1
ATOM 799 C C . PHE A 1 98 ? -4.333 8.632 -11.787 1.00 90.19 98 PHE A C 1
ATOM 801 O O . PHE A 1 98 ? -3.321 8.146 -12.288 1.00 90.19 98 PHE A O 1
ATOM 808 N N . LEU A 1 99 ? -5.176 9.377 -12.507 1.00 88.00 99 LEU A N 1
ATOM 809 C CA . LEU A 1 99 ? -4.957 9.643 -13.932 1.00 88.00 99 LEU A CA 1
ATOM 810 C C . LEU A 1 99 ? -3.662 10.425 -14.181 1.00 88.00 99 LEU A C 1
ATOM 812 O O . LEU A 1 99 ? -2.944 10.133 -15.136 1.00 88.00 99 LEU A O 1
ATOM 816 N N . SER A 1 100 ? -3.336 11.389 -13.315 1.00 89.38 100 SER A N 1
ATOM 817 C CA . SER A 1 100 ? -2.064 12.114 -13.376 1.00 89.38 100 SER A CA 1
ATOM 818 C C . SER A 1 100 ? -0.879 11.160 -13.202 1.00 89.38 100 SER A C 1
ATOM 820 O O . SER A 1 100 ? 0.007 11.134 -14.057 1.00 89.38 100 SER A O 1
ATOM 822 N N . PHE A 1 101 ? -0.906 10.320 -12.164 1.00 90.56 101 PHE A N 1
ATOM 823 C CA . PHE A 1 101 ? 0.116 9.307 -11.892 1.00 90.56 101 PHE A CA 1
ATOM 824 C C . PHE A 1 101 ? 0.310 8.356 -13.082 1.00 90.56 101 PHE A C 1
ATOM 826 O O . PHE A 1 101 ? 1.415 8.211 -13.610 1.00 90.56 101 PHE A O 1
ATOM 833 N N . ARG A 1 102 ? -0.790 7.794 -13.595 1.00 89.62 102 ARG A N 1
ATOM 834 C CA . ARG A 1 102 ? -0.794 6.914 -14.768 1.00 89.62 102 ARG A CA 1
ATOM 835 C C . ARG A 1 102 ? -0.257 7.605 -16.023 1.00 89.62 102 ARG A C 1
ATOM 837 O O . ARG A 1 102 ? 0.477 6.993 -16.792 1.00 89.62 102 ARG A O 1
ATOM 844 N N . SER A 1 103 ? -0.561 8.885 -16.221 1.00 87.62 103 SER A N 1
ATOM 845 C CA . SER A 1 103 ? -0.037 9.631 -17.369 1.00 87.62 103 SER A CA 1
ATOM 846 C C . SER A 1 103 ? 1.488 9.798 -17.323 1.00 87.62 103 SER A C 1
ATOM 848 O O . SER A 1 103 ? 2.132 9.838 -18.371 1.00 87.62 103 SER A O 1
ATOM 850 N N . ILE A 1 104 ? 2.088 9.890 -16.127 1.00 88.38 104 ILE A N 1
ATOM 851 C CA . ILE A 1 104 ? 3.548 9.944 -15.965 1.00 88.38 104 ILE A CA 1
ATOM 852 C C . ILE A 1 104 ? 4.148 8.579 -16.306 1.00 88.38 104 ILE A C 1
ATOM 854 O O . ILE A 1 104 ? 5.105 8.521 -17.076 1.00 88.38 104 ILE A O 1
ATOM 858 N N . TYR A 1 105 ? 3.541 7.493 -15.818 1.00 88.62 105 TYR A N 1
ATOM 859 C CA . TYR A 1 105 ? 3.912 6.125 -16.190 1.00 88.62 105 TYR A CA 1
ATOM 860 C C . TYR A 1 105 ? 3.920 5.923 -17.713 1.00 88.62 105 TYR A C 1
ATOM 862 O O . TYR A 1 105 ? 4.921 5.483 -18.276 1.00 88.62 105 TYR A O 1
ATOM 870 N N . GLU A 1 106 ? 2.850 6.318 -18.405 1.00 86.88 106 GLU A N 1
ATOM 871 C CA . GLU A 1 106 ? 2.751 6.176 -19.863 1.00 86.88 106 GLU A CA 1
ATOM 872 C C . GLU A 1 106 ? 3.852 6.960 -20.598 1.00 86.88 106 GLU A C 1
ATOM 874 O O . GLU A 1 106 ? 4.434 6.464 -21.565 1.00 86.88 106 GLU A O 1
ATOM 879 N N . LYS A 1 107 ? 4.218 8.154 -20.112 1.00 87.19 107 LYS A N 1
ATOM 880 C CA . LYS A 1 107 ? 5.342 8.924 -20.671 1.00 87.19 107 LYS A CA 1
ATOM 881 C C . LYS A 1 107 ? 6.692 8.241 -20.445 1.00 87.19 107 LYS A C 1
ATOM 883 O O . LYS A 1 107 ? 7.544 8.299 -21.331 1.00 87.19 107 LYS A O 1
ATOM 888 N N . ILE A 1 108 ? 6.890 7.592 -19.295 1.00 85.50 108 ILE A N 1
ATOM 889 C CA . ILE A 1 108 ? 8.097 6.797 -19.020 1.00 85.50 108 ILE A CA 1
ATOM 890 C C . ILE A 1 108 ? 8.215 5.656 -20.036 1.00 85.50 108 ILE A C 1
ATOM 892 O O . ILE A 1 108 ? 9.285 5.472 -20.615 1.00 85.50 108 ILE A O 1
ATOM 896 N N . LEU A 1 109 ? 7.120 4.939 -20.315 1.00 86.19 109 LEU A N 1
ATOM 897 C CA . LEU A 1 109 ? 7.124 3.852 -21.300 1.00 86.19 109 LEU A CA 1
ATOM 898 C C . LEU A 1 109 ? 7.524 4.337 -22.697 1.00 86.19 109 LEU A C 1
ATOM 900 O O . LEU A 1 109 ? 8.384 3.732 -23.334 1.00 86.19 109 LEU A O 1
ATOM 904 N N . VAL A 1 110 ? 6.967 5.467 -23.145 1.00 86.81 110 VAL A N 1
ATOM 905 C CA . VAL A 1 110 ? 7.333 6.077 -24.436 1.00 86.81 110 VAL A CA 1
ATOM 906 C C . VAL A 1 110 ? 8.822 6.438 -24.485 1.00 86.81 110 VAL A C 1
ATOM 908 O O . VAL A 1 110 ? 9.459 6.300 -25.530 1.00 86.81 110 VAL A O 1
ATOM 911 N N . ASN A 1 111 ? 9.404 6.882 -23.369 1.00 83.69 111 ASN A N 1
ATOM 912 C CA . ASN A 1 111 ? 10.840 7.151 -23.294 1.00 83.69 111 ASN A CA 1
ATOM 913 C C . ASN A 1 111 ? 11.663 5.855 -23.349 1.00 83.69 111 ASN A C 1
ATOM 915 O O . ASN A 1 111 ? 12.673 5.808 -24.049 1.00 83.69 111 ASN A O 1
ATOM 919 N N . PHE A 1 112 ? 11.216 4.785 -22.688 1.00 84.75 112 PHE A N 1
ATOM 920 C CA . PHE A 1 112 ? 11.880 3.480 -22.724 1.00 84.75 112 PHE A CA 1
ATOM 921 C C . PHE A 1 112 ? 11.894 2.839 -24.115 1.00 84.75 112 PHE A C 1
ATOM 923 O O . PHE A 1 112 ? 12.868 2.172 -24.463 1.00 84.75 112 PHE A O 1
ATOM 930 N N . GLU A 1 113 ? 10.869 3.068 -24.937 1.00 83.62 113 GLU A N 1
ATOM 931 C CA . GLU A 1 113 ? 10.828 2.594 -26.329 1.00 83.62 113 GLU A CA 1
ATOM 932 C C . GLU A 1 113 ? 11.908 3.223 -27.221 1.00 83.62 113 GLU A C 1
ATOM 934 O O . GLU A 1 113 ? 12.294 2.635 -28.231 1.00 83.62 113 GLU A O 1
ATOM 939 N N . ARG A 1 114 ? 12.412 4.409 -26.856 1.00 83.06 114 ARG A N 1
ATOM 940 C CA . ARG A 1 114 ? 13.450 5.130 -27.610 1.00 83.06 114 ARG A CA 1
ATOM 941 C C . ARG A 1 114 ? 14.869 4.672 -27.270 1.00 83.06 114 ARG A C 1
ATOM 943 O O . ARG A 1 114 ? 15.814 5.105 -27.929 1.00 83.06 114 ARG A O 1
ATOM 950 N N . LEU A 1 115 ? 15.031 3.840 -26.242 1.00 79.12 115 LEU A N 1
ATOM 951 C CA . LEU A 1 115 ? 16.337 3.387 -25.775 1.00 79.12 115 LEU A CA 1
ATOM 952 C C . LEU A 1 115 ? 16.915 2.264 -26.656 1.00 79.12 115 LEU A C 1
ATOM 954 O O . LEU A 1 115 ? 16.167 1.538 -27.313 1.00 79.12 115 LEU A O 1
ATOM 958 N N . PRO A 1 116 ? 18.252 2.082 -26.668 1.00 79.94 116 PRO A N 1
ATOM 959 C CA . PRO A 1 116 ? 18.901 1.058 -27.481 1.00 79.94 116 PRO A CA 1
ATOM 960 C C . PRO A 1 116 ? 18.487 -0.376 -27.125 1.00 79.94 116 PRO A C 1
ATOM 962 O O . PRO A 1 116 ? 18.241 -0.711 -25.964 1.00 79.94 116 PRO A O 1
ATOM 965 N N . GLU A 1 117 ? 18.563 -1.267 -28.114 1.00 75.25 117 GLU A N 1
ATOM 966 C CA . GLU A 1 117 ? 18.175 -2.680 -28.006 1.00 75.25 117 GLU A CA 1
ATOM 967 C C . GLU A 1 117 ? 18.871 -3.472 -26.911 1.00 75.25 117 GLU A C 1
ATOM 969 O O . GLU A 1 117 ? 18.263 -4.356 -26.308 1.00 75.25 117 GLU A O 1
ATOM 974 N N . SER A 1 118 ? 20.125 -3.131 -26.628 1.00 73.81 118 SER A N 1
ATOM 975 C CA . SER A 1 118 ? 20.912 -3.733 -25.551 1.00 73.81 118 SER A CA 1
ATOM 976 C C . SER A 1 118 ? 20.267 -3.553 -24.176 1.00 73.81 118 SER A C 1
ATOM 978 O O . SER A 1 118 ? 20.510 -4.350 -23.276 1.00 73.81 118 SER A O 1
ATOM 980 N N . SER A 1 119 ? 19.415 -2.539 -24.018 1.00 73.56 119 SER A N 1
ATOM 981 C CA . SER A 1 119 ? 18.759 -2.191 -22.762 1.00 73.56 119 SER A CA 1
ATOM 982 C C . SER A 1 119 ? 17.313 -2.687 -22.639 1.00 73.56 119 SER A C 1
ATOM 984 O O . SER A 1 119 ? 16.733 -2.600 -21.559 1.00 73.56 119 SER A O 1
ATOM 986 N N . ARG A 1 120 ? 16.745 -3.288 -23.700 1.00 78.50 120 ARG A N 1
ATOM 987 C CA . ARG A 1 120 ? 15.336 -3.735 -23.747 1.00 78.50 120 ARG A CA 1
ATOM 988 C C . ARG A 1 120 ? 14.932 -4.691 -22.634 1.00 78.50 120 ARG A C 1
ATOM 990 O O . ARG A 1 120 ? 13.786 -4.676 -22.203 1.00 78.50 120 ARG A O 1
ATOM 997 N N . SER A 1 121 ? 15.837 -5.574 -22.216 1.00 77.31 121 SER A N 1
ATOM 998 C CA . SER A 1 121 ? 15.528 -6.526 -21.144 1.00 77.31 121 SER A CA 1
ATOM 999 C C . SER A 1 121 ? 15.317 -5.807 -19.812 1.00 77.31 121 SER A C 1
ATOM 1001 O O . SER A 1 121 ? 14.381 -6.134 -19.091 1.00 77.31 121 SER A O 1
ATOM 1003 N N . LEU A 1 122 ? 16.158 -4.814 -19.512 1.00 75.38 122 LEU A N 1
ATOM 1004 C CA . LEU A 1 122 ? 16.082 -4.030 -18.279 1.00 75.38 122 LEU A CA 1
ATOM 1005 C C . LEU A 1 122 ? 14.873 -3.093 -18.298 1.00 75.38 122 LEU A C 1
ATOM 1007 O O . LEU A 1 122 ? 14.130 -3.024 -17.328 1.00 75.38 122 LEU A O 1
ATOM 1011 N N . THR A 1 123 ? 14.616 -2.415 -19.420 1.00 79.12 123 THR A N 1
ATOM 1012 C CA . THR A 1 123 ? 13.464 -1.505 -19.524 1.00 79.12 123 THR A CA 1
ATOM 1013 C C . THR A 1 123 ? 12.127 -2.229 -19.406 1.00 79.12 123 THR A C 1
ATOM 1015 O O . THR A 1 123 ? 11.189 -1.661 -18.860 1.00 79.12 123 THR A O 1
ATOM 1018 N N . ARG A 1 124 ? 12.030 -3.490 -19.851 1.00 81.44 124 ARG A N 1
ATOM 1019 C CA . ARG A 1 124 ? 10.840 -4.325 -19.619 1.00 81.44 124 ARG A CA 1
ATOM 1020 C C . ARG A 1 124 ? 10.637 -4.659 -18.149 1.00 81.44 124 ARG A C 1
ATOM 1022 O O . ARG A 1 124 ? 9.524 -4.518 -17.665 1.00 81.44 124 ARG A O 1
ATOM 1029 N N . GLN A 1 125 ? 11.695 -5.055 -17.446 1.00 80.69 125 GLN A N 1
ATOM 1030 C CA . GLN A 1 125 ? 11.616 -5.333 -16.009 1.00 80.69 125 GLN A CA 1
ATOM 1031 C C . GLN A 1 125 ? 11.195 -4.079 -15.235 1.00 80.69 125 GLN A C 1
ATOM 1033 O O . GLN A 1 125 ? 10.269 -4.130 -14.432 1.00 80.69 125 GLN A O 1
ATOM 1038 N N . LEU A 1 126 ? 11.797 -2.930 -15.551 1.00 80.38 126 LEU A N 1
ATOM 1039 C CA . LEU A 1 126 ? 11.400 -1.638 -14.990 1.00 80.38 126 LEU A CA 1
ATOM 1040 C C . LEU A 1 126 ? 9.944 -1.282 -15.328 1.00 80.38 126 LEU A C 1
ATOM 1042 O O . LEU A 1 126 ? 9.220 -0.797 -14.465 1.00 80.38 126 LEU A O 1
ATOM 1046 N N . ALA A 1 127 ? 9.489 -1.534 -16.557 1.00 83.81 127 ALA A N 1
ATOM 1047 C CA . ALA A 1 127 ? 8.109 -1.278 -16.962 1.00 83.81 127 ALA A CA 1
ATOM 1048 C C . ALA A 1 127 ? 7.102 -2.146 -16.192 1.00 83.81 127 ALA A C 1
ATOM 1050 O O . ALA A 1 127 ? 6.088 -1.618 -15.741 1.00 83.81 127 ALA A O 1
ATOM 1051 N N . GLU A 1 128 ? 7.392 -3.438 -16.005 1.00 84.12 128 GLU A N 1
ATOM 1052 C CA . GLU A 1 128 ? 6.568 -4.363 -15.211 1.00 84.12 128 GLU A CA 1
ATOM 1053 C C . GLU A 1 128 ? 6.494 -3.924 -13.738 1.00 84.12 128 GLU A C 1
ATOM 1055 O O . GLU A 1 128 ? 5.421 -3.932 -13.134 1.00 84.12 128 GLU A O 1
ATOM 1060 N N . ARG A 1 129 ? 7.620 -3.472 -13.176 1.00 81.88 129 ARG A N 1
ATOM 1061 C CA . ARG A 1 129 ? 7.718 -2.941 -11.806 1.00 81.88 129 ARG A CA 1
ATOM 1062 C C . ARG A 1 129 ? 6.911 -1.659 -11.621 1.00 81.88 129 ARG A C 1
ATOM 1064 O O . ARG A 1 129 ? 6.126 -1.546 -10.685 1.00 81.88 129 ARG A O 1
ATOM 1071 N N . LEU A 1 130 ? 7.049 -0.708 -12.541 1.00 84.62 130 LEU A N 1
ATOM 1072 C CA . LEU A 1 130 ? 6.257 0.522 -12.524 1.00 84.62 130 LEU A CA 1
ATOM 1073 C C . LEU A 1 130 ? 4.761 0.239 -12.707 1.00 84.62 130 LEU A C 1
ATOM 1075 O O . LEU A 1 130 ? 3.937 0.900 -12.085 1.00 84.62 130 LEU A O 1
ATOM 1079 N N . GLU A 1 131 ? 4.400 -0.751 -13.525 1.00 86.56 131 GLU A N 1
ATOM 1080 C CA . GLU A 1 131 ? 3.008 -1.179 -13.682 1.00 86.56 131 GLU A CA 1
ATOM 1081 C C . GLU A 1 131 ? 2.444 -1.742 -12.371 1.00 86.56 131 GLU A C 1
ATOM 1083 O O . GLU A 1 131 ? 1.308 -1.443 -12.005 1.00 86.56 131 GLU A O 1
ATOM 1088 N N . HIS A 1 132 ? 3.242 -2.523 -11.635 1.00 84.19 132 HIS A N 1
ATOM 1089 C CA . HIS A 1 132 ? 2.860 -2.978 -10.302 1.00 84.19 132 HIS A CA 1
ATOM 1090 C C . HIS A 1 132 ? 2.662 -1.804 -9.341 1.00 84.19 132 HIS A C 1
ATOM 1092 O O . HIS A 1 132 ? 1.612 -1.722 -8.710 1.00 84.19 132 HIS A O 1
ATOM 1098 N N . MET A 1 133 ? 3.593 -0.849 -9.320 1.00 84.81 133 MET A N 1
ATOM 1099 C CA . MET A 1 133 ? 3.488 0.361 -8.501 1.00 84.81 133 MET A CA 1
ATOM 1100 C C . MET 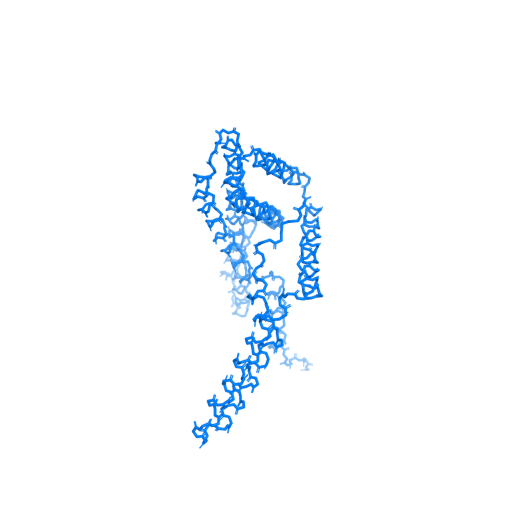A 1 133 ? 2.224 1.181 -8.818 1.00 84.81 133 MET A C 1
ATOM 1102 O O . MET A 1 133 ? 1.598 1.718 -7.910 1.00 84.81 133 MET A O 1
ATOM 1106 N N . VAL A 1 134 ? 1.797 1.254 -10.086 1.00 87.06 134 VAL A N 1
ATOM 1107 C CA . VAL A 1 134 ? 0.529 1.907 -10.474 1.00 87.06 134 VAL A CA 1
ATOM 1108 C C . VAL A 1 134 ? -0.684 1.197 -9.865 1.00 87.06 134 VAL A C 1
ATOM 1110 O O . VAL A 1 134 ? -1.613 1.870 -9.412 1.00 87.06 134 VAL A O 1
ATOM 1113 N N . ARG A 1 135 ? -0.691 -0.141 -9.839 1.00 85.75 135 ARG A N 1
ATOM 1114 C CA . ARG A 1 135 ? -1.770 -0.919 -9.207 1.00 85.75 135 ARG A CA 1
ATOM 1115 C C . ARG A 1 135 ? -1.805 -0.716 -7.697 1.00 85.75 135 ARG A C 1
ATOM 1117 O O . ARG A 1 135 ? -2.876 -0.452 -7.157 1.00 85.75 135 ARG A O 1
ATOM 1124 N N . GLU A 1 136 ? -0.649 -0.767 -7.041 1.00 83.19 136 GLU A N 1
ATOM 1125 C CA . GLU A 1 136 ? -0.551 -0.521 -5.598 1.00 83.19 136 GLU A CA 1
ATOM 1126 C C . GLU A 1 136 ? -1.012 0.894 -5.247 1.00 83.19 136 GLU A C 1
ATOM 1128 O O . GLU A 1 136 ? -1.810 1.086 -4.332 1.00 83.19 136 GLU A O 1
ATOM 1133 N N . TYR A 1 137 ? -0.619 1.895 -6.037 1.00 87.06 137 TYR A N 1
ATOM 1134 C CA . TYR A 1 137 ? -1.079 3.267 -5.844 1.00 87.06 137 TYR A CA 1
ATOM 1135 C C . TYR A 1 137 ? -2.615 3.383 -5.907 1.00 87.06 137 TYR A C 1
ATOM 1137 O O . TYR A 1 137 ? -3.215 4.074 -5.081 1.00 87.06 137 TYR A O 1
ATOM 1145 N N . LEU A 1 138 ? -3.280 2.671 -6.829 1.00 87.12 138 LEU A N 1
ATOM 1146 C CA . LEU A 1 138 ? -4.748 2.611 -6.872 1.00 87.12 138 LEU A CA 1
ATOM 1147 C C . LEU A 1 138 ? -5.333 1.973 -5.605 1.00 87.12 138 LEU A C 1
ATOM 1149 O O . LEU A 1 138 ? -6.278 2.516 -5.030 1.00 87.12 138 LEU A O 1
ATOM 1153 N N . ALA A 1 139 ? -4.766 0.852 -5.155 1.00 83.31 139 ALA A N 1
ATOM 1154 C CA . ALA A 1 139 ? -5.206 0.172 -3.940 1.00 83.31 139 ALA A CA 1
ATOM 1155 C C . ALA A 1 139 ? -5.079 1.082 -2.704 1.00 83.31 139 ALA A C 1
ATOM 1157 O O . ALA A 1 139 ? -6.025 1.204 -1.922 1.00 83.31 139 ALA A O 1
ATOM 1158 N N . HIS A 1 140 ? -3.967 1.812 -2.574 1.00 84.50 140 HIS A N 1
ATOM 1159 C CA . HIS A 1 140 ? -3.768 2.780 -1.495 1.00 84.50 140 HIS A CA 1
ATOM 1160 C C . HIS A 1 140 ? -4.734 3.969 -1.562 1.00 84.50 140 HIS A C 1
ATOM 1162 O O . HIS A 1 140 ? -5.130 4.483 -0.516 1.00 84.50 140 HIS A O 1
ATOM 1168 N N . LEU A 1 141 ? -5.133 4.427 -2.754 1.00 86.62 141 LEU A N 1
ATOM 1169 C CA . LEU A 1 141 ? -6.158 5.472 -2.889 1.00 86.62 141 LEU A CA 1
ATOM 1170 C C . LEU A 1 141 ? -7.519 4.997 -2.373 1.00 86.62 141 LEU A C 1
ATOM 1172 O O . LEU A 1 141 ? -8.182 5.730 -1.639 1.00 86.62 141 LEU A O 1
ATOM 1176 N N . VAL A 1 142 ? -7.915 3.769 -2.720 1.00 84.75 142 VAL A N 1
ATOM 1177 C CA . VAL A 1 142 ? -9.159 3.155 -2.228 1.00 84.75 142 VAL A CA 1
ATOM 1178 C C . VAL A 1 142 ? -9.118 3.008 -0.709 1.00 84.75 142 VAL A C 1
ATOM 1180 O O . VAL A 1 142 ? -10.084 3.332 -0.017 1.00 84.75 142 VAL A O 1
ATOM 1183 N N . LEU A 1 143 ? -7.983 2.566 -0.174 1.00 83.31 143 LEU A N 1
ATOM 1184 C CA . LEU A 1 143 ? -7.811 2.372 1.256 1.00 83.31 143 LEU A CA 1
ATOM 1185 C C . LEU A 1 143 ? -7.848 3.693 2.038 1.00 83.31 143 LEU A C 1
ATOM 1187 O O . LEU A 1 143 ? -8.507 3.784 3.073 1.00 83.31 143 LEU A O 1
ATOM 1191 N N . GLN A 1 144 ? -7.198 4.738 1.525 1.00 84.69 144 GLN A N 1
ATOM 1192 C CA . GLN A 1 144 ? -7.250 6.072 2.121 1.00 84.69 144 GLN A CA 1
ATOM 1193 C C . GLN A 1 144 ? -8.681 6.621 2.152 1.00 84.69 144 GLN A C 1
ATOM 1195 O O . GLN A 1 144 ? -9.090 7.204 3.155 1.00 84.69 144 GLN A O 1
ATOM 1200 N N . GLU A 1 145 ? -9.443 6.435 1.072 1.00 83.81 145 GLU A N 1
ATOM 1201 C CA . GLU A 1 145 ? -10.847 6.846 1.000 1.00 83.81 145 GLU A CA 1
ATOM 1202 C C . GLU A 1 145 ? -11.683 6.131 2.069 1.00 83.81 145 GLU A C 1
ATOM 1204 O O . GLU A 1 145 ? -12.392 6.778 2.837 1.00 83.81 145 GLU A O 1
ATOM 1209 N N . ARG A 1 146 ? -11.499 4.815 2.217 1.00 83.69 146 ARG A N 1
ATOM 1210 C CA . ARG A 1 146 ? -12.171 4.022 3.252 1.00 83.69 146 ARG A CA 1
ATOM 1211 C C . ARG A 1 146 ? -11.812 4.467 4.673 1.00 83.69 146 ARG A C 1
ATOM 1213 O O . ARG A 1 146 ? -12.693 4.540 5.531 1.00 83.69 146 ARG A O 1
ATOM 1220 N N . TYR A 1 147 ? -10.542 4.776 4.944 1.00 84.25 147 TYR A N 1
ATOM 1221 C CA . TYR A 1 147 ? -10.149 5.322 6.245 1.00 84.25 147 TYR A CA 1
ATOM 1222 C C . TYR A 1 147 ? -10.758 6.703 6.480 1.00 84.25 147 TYR A C 1
ATOM 1224 O O . TYR A 1 147 ? -11.238 6.962 7.581 1.00 84.25 147 TYR A O 1
ATOM 1232 N N . ARG A 1 148 ? -10.804 7.567 5.461 1.00 83.38 148 ARG A N 1
ATOM 1233 C CA . ARG A 1 148 ? -11.456 8.876 5.564 1.00 83.38 148 ARG A CA 1
ATOM 1234 C C . ARG A 1 148 ? -12.931 8.736 5.926 1.00 83.38 148 ARG A C 1
ATOM 1236 O O . ARG A 1 148 ? -13.360 9.343 6.898 1.00 83.38 148 ARG A O 1
ATOM 1243 N N . GLU A 1 149 ? -13.674 7.895 5.210 1.00 83.00 149 GLU A N 1
ATOM 1244 C CA . GLU A 1 149 ? -15.084 7.624 5.516 1.00 83.00 149 GLU A CA 1
ATOM 1245 C C . GLU A 1 149 ? -15.263 7.119 6.958 1.00 83.00 149 GLU A C 1
ATOM 1247 O O . GLU A 1 149 ? -16.139 7.580 7.691 1.00 83.00 149 GLU A O 1
ATOM 1252 N N . TYR A 1 150 ? -14.396 6.209 7.410 1.00 82.19 150 TYR A N 1
ATOM 1253 C CA . TYR A 1 150 ? -14.439 5.690 8.778 1.00 82.19 150 TYR A CA 1
ATOM 1254 C C . TYR A 1 150 ? -14.164 6.761 9.852 1.00 82.19 150 TYR A C 1
ATOM 1256 O O . TYR A 1 150 ? -14.812 6.760 10.905 1.00 82.19 150 TYR A O 1
ATOM 1264 N N . LEU A 1 151 ? -13.211 7.664 9.608 1.00 83.06 151 LEU A N 1
ATOM 1265 C CA . LEU A 1 151 ? -12.855 8.751 10.526 1.00 83.06 151 LEU A CA 1
ATOM 1266 C C . LEU A 1 151 ? -13.924 9.857 10.539 1.00 83.06 151 LEU A C 1
ATOM 1268 O O . LEU A 1 151 ? -14.270 10.357 11.609 1.00 83.06 151 LEU A O 1
ATOM 1272 N N . ASP A 1 152 ? -14.519 10.181 9.388 1.00 81.94 152 ASP A N 1
ATOM 1273 C CA . ASP A 1 152 ? -15.554 11.218 9.266 1.00 81.94 152 ASP A CA 1
ATOM 1274 C C . ASP A 1 152 ? -16.832 10.866 10.048 1.00 81.94 152 ASP A C 1
ATOM 1276 O O . ASP A 1 152 ? -17.503 11.739 10.606 1.00 81.94 152 ASP A O 1
ATOM 1280 N N . HIS A 1 153 ? -17.176 9.579 10.144 1.00 76.19 153 HIS A N 1
ATOM 1281 C CA . HIS A 1 153 ? -18.380 9.125 10.843 1.00 76.19 153 HIS A CA 1
ATOM 1282 C C . HIS A 1 153 ? -18.232 9.008 12.367 1.00 76.19 153 HIS A C 1
ATOM 1284 O O . HIS A 1 153 ? -19.213 8.713 13.054 1.00 76.19 153 HIS A O 1
ATOM 1290 N N . THR A 1 154 ? -17.038 9.175 12.940 1.00 70.56 154 THR A N 1
ATOM 1291 C CA . THR A 1 154 ? -16.815 8.947 14.375 1.00 70.56 154 THR A CA 1
ATOM 1292 C C . THR A 1 154 ? -15.739 9.878 14.928 1.00 70.56 154 THR A C 1
ATOM 1294 O O . THR A 1 154 ? -14.553 9.665 14.723 1.00 70.56 154 THR A O 1
ATOM 1297 N N . SER A 1 155 ? -16.150 10.867 15.729 1.00 78.56 155 SER A N 1
ATOM 1298 C CA . SER A 1 155 ? -15.204 11.746 16.429 1.00 78.56 155 SER A CA 1
ATOM 1299 C C . SER A 1 155 ? -14.584 11.028 17.645 1.00 78.56 155 SER A C 1
ATOM 1301 O O . SER A 1 155 ? -15.328 10.573 18.528 1.00 78.56 155 SER A O 1
ATOM 1303 N N . PRO A 1 156 ? -13.245 10.953 17.758 1.00 84.19 156 PRO A N 1
ATOM 1304 C CA . PRO A 1 156 ? -12.568 10.365 18.918 1.00 84.19 156 PRO A CA 1
ATOM 1305 C C . PRO A 1 156 ? -12.856 11.136 20.218 1.00 84.19 156 PRO A C 1
ATOM 1307 O O . PRO A 1 156 ? -12.925 10.546 21.304 1.00 84.19 156 PRO A O 1
ATOM 1310 N N . GLU A 1 157 ? -13.110 12.442 20.129 1.00 87.00 157 GLU A N 1
ATOM 1311 C CA . GLU A 1 157 ? -13.494 13.284 21.263 1.00 87.00 157 GLU A CA 1
ATOM 1312 C C . GLU A 1 157 ? -14.834 12.841 21.851 1.00 87.00 157 GLU A C 1
ATOM 1314 O O . GLU A 1 157 ? -14.970 12.746 23.074 1.00 87.00 157 GLU A O 1
ATOM 1319 N N . SER A 1 158 ? -15.808 12.515 20.994 1.00 87.50 158 SER A N 1
ATOM 1320 C CA . SER A 1 158 ? -17.131 12.060 21.430 1.00 87.50 158 SER A CA 1
ATOM 1321 C C . SER A 1 158 ? -17.054 10.758 22.239 1.00 87.50 158 SER A C 1
ATOM 1323 O O . SER A 1 158 ? -17.620 10.677 23.333 1.00 87.50 158 SER A O 1
ATOM 1325 N N . ILE A 1 159 ? -16.255 9.787 21.776 1.00 87.00 159 ILE A N 1
ATOM 1326 C CA . ILE A 1 159 ? -16.021 8.516 22.477 1.00 87.00 159 ILE A CA 1
ATOM 1327 C C . ILE A 1 159 ? -15.303 8.770 23.805 1.00 87.00 159 ILE A C 1
ATOM 1329 O O . ILE A 1 159 ? -15.668 8.205 24.835 1.00 87.00 159 ILE A O 1
ATOM 1333 N N . THR A 1 160 ? -14.310 9.661 23.815 1.00 91.56 160 THR A N 1
ATOM 1334 C CA . THR A 1 160 ? -13.558 10.000 25.030 1.00 91.56 160 THR A CA 1
ATOM 1335 C C . THR A 1 160 ? -14.455 10.638 26.094 1.00 91.56 160 THR A C 1
ATOM 1337 O O . THR A 1 160 ? -14.351 10.314 27.282 1.00 91.56 160 THR A O 1
ATOM 1340 N N . ILE A 1 161 ? -15.363 11.532 25.692 1.00 93.31 161 ILE A N 1
ATOM 1341 C CA . ILE A 1 161 ? -16.354 12.133 26.594 1.00 93.31 161 ILE A CA 1
ATOM 1342 C C . ILE A 1 161 ? -17.290 11.053 27.150 1.00 93.31 161 ILE A C 1
ATOM 1344 O O . ILE A 1 161 ? -17.543 11.030 28.357 1.00 93.31 161 ILE A O 1
ATOM 1348 N N . GLU A 1 162 ? -17.761 10.135 26.304 1.00 91.56 162 GLU A N 1
ATOM 1349 C CA . GLU A 1 162 ? -18.640 9.034 26.705 1.00 91.56 162 GLU A CA 1
ATOM 1350 C C . GLU A 1 162 ? -17.958 8.087 27.705 1.00 91.56 162 GLU A C 1
ATOM 1352 O O . GLU A 1 162 ? -18.553 7.744 28.727 1.00 91.56 162 GLU A O 1
ATOM 1357 N N . ILE A 1 163 ? -16.681 7.755 27.484 1.00 92.94 163 ILE A N 1
ATOM 1358 C CA . ILE A 1 163 ? -15.851 6.981 28.420 1.00 92.94 163 ILE A CA 1
ATOM 1359 C C . ILE A 1 163 ? -15.763 7.686 29.776 1.00 92.94 163 ILE A C 1
ATOM 1361 O O . ILE A 1 163 ? -15.995 7.062 30.812 1.00 92.94 163 ILE A O 1
ATOM 1365 N N . ARG A 1 164 ? -15.451 8.991 29.799 1.00 94.25 164 ARG A N 1
ATOM 1366 C CA . ARG A 1 164 ? -15.358 9.750 31.060 1.00 94.25 164 ARG A CA 1
ATOM 1367 C C . ARG A 1 164 ? -16.694 9.789 31.793 1.00 94.25 164 ARG A C 1
ATOM 1369 O O . ARG A 1 164 ? -16.714 9.648 33.014 1.00 94.25 164 ARG A O 1
ATOM 1376 N N . LYS A 1 165 ? -17.798 9.984 31.068 1.00 93.75 165 LYS A N 1
ATOM 1377 C CA . LYS A 1 165 ? -19.147 9.986 31.643 1.00 93.75 165 LYS A CA 1
ATOM 1378 C C . LYS A 1 165 ? -19.479 8.620 32.245 1.00 93.75 165 LYS A C 1
ATOM 1380 O O . LYS A 1 165 ? -19.895 8.560 33.396 1.00 93.75 165 LYS A O 1
ATOM 1385 N N . LEU A 1 166 ? -19.211 7.538 31.514 1.00 91.94 166 LEU A N 1
ATOM 1386 C CA . LEU A 1 166 ? -19.464 6.177 31.976 1.00 91.94 166 LEU A CA 1
ATOM 1387 C C . LEU A 1 166 ? -18.623 5.822 33.211 1.00 91.94 166 LEU A C 1
ATOM 1389 O O . LEU A 1 166 ? -19.165 5.267 34.160 1.00 91.94 166 LEU A O 1
ATOM 1393 N N . LYS A 1 167 ? -17.339 6.212 33.252 1.00 92.31 167 LYS A N 1
ATOM 1394 C CA . LYS A 1 167 ? -16.475 6.025 34.435 1.00 92.31 167 LYS A CA 1
ATOM 1395 C C . LYS A 1 167 ? -17.014 6.753 35.670 1.00 92.31 167 LYS A C 1
ATOM 1397 O O . LYS A 1 167 ? -16.957 6.196 36.760 1.00 92.31 167 LYS A O 1
ATOM 1402 N N . LYS A 1 168 ? -17.562 7.964 35.506 1.00 92.31 168 LYS A N 1
ATOM 1403 C CA . LYS A 1 168 ? -18.220 8.695 36.603 1.00 92.31 168 LYS A CA 1
ATOM 1404 C C . LYS A 1 168 ? -19.496 7.995 37.063 1.00 92.31 168 LYS A C 1
ATOM 1406 O O . LYS A 1 168 ? -19.650 7.763 38.250 1.00 92.31 168 LYS A O 1
ATOM 1411 N N . GLU A 1 169 ? -20.365 7.600 36.133 1.00 89.12 169 GLU A N 1
ATOM 1412 C CA . GLU A 1 169 ? -21.603 6.880 36.463 1.00 89.12 169 GLU A CA 1
ATOM 1413 C C . GLU A 1 169 ? -21.342 5.561 37.196 1.00 89.12 169 GLU A C 1
ATOM 1415 O O . GLU A 1 169 ? -22.158 5.149 38.007 1.00 89.12 169 GLU A O 1
ATOM 1420 N N . MET A 1 170 ? -20.228 4.883 36.914 1.00 88.56 170 MET A N 1
ATOM 1421 C CA . MET A 1 170 ? -19.850 3.643 37.596 1.00 88.56 170 MET A CA 1
ATOM 1422 C C . MET A 1 170 ? -19.432 3.848 39.056 1.00 88.56 170 MET A C 1
ATOM 1424 O O . MET A 1 170 ? -19.539 2.901 39.827 1.00 88.56 170 MET A O 1
ATOM 1428 N N . ALA A 1 171 ? -18.976 5.046 39.441 1.00 87.50 171 ALA A N 1
ATOM 1429 C CA . ALA A 1 171 ? -18.567 5.337 40.816 1.00 87.50 171 ALA A CA 1
ATOM 1430 C C . ALA A 1 171 ? -19.756 5.358 41.794 1.00 87.50 171 ALA A C 1
ATOM 1432 O O . ALA A 1 171 ? -19.592 5.019 42.962 1.00 87.50 171 ALA A O 1
ATOM 1433 N N . ASP A 1 172 ? -20.949 5.694 41.296 1.00 87.50 172 ASP A N 1
ATOM 1434 C CA . ASP A 1 172 ? -22.175 5.817 42.094 1.00 87.50 172 ASP A CA 1
ATOM 1435 C C . ASP A 1 172 ? -23.057 4.547 42.040 1.00 87.50 172 ASP A C 1
ATOM 1437 O O . ASP A 1 172 ? -24.148 4.504 42.614 1.00 87.50 172 ASP A O 1
ATOM 1441 N N . VAL A 1 173 ? -22.619 3.494 41.336 1.00 86.19 173 VAL A N 1
ATOM 1442 C CA . VAL A 1 173 ? -23.392 2.254 41.155 1.00 86.19 173 VAL A CA 1
ATOM 1443 C C . VAL A 1 173 ? -23.181 1.309 42.331 1.00 86.19 173 VAL A C 1
ATOM 1445 O O . VAL A 1 173 ? -22.077 0.854 42.602 1.00 86.19 173 VAL A O 1
ATOM 1448 N N . THR A 1 174 ? -24.282 0.950 42.985 1.00 80.25 174 THR A N 1
ATOM 1449 C CA . THR A 1 174 ? -24.313 0.032 44.136 1.00 80.25 174 THR A CA 1
ATOM 1450 C C . THR A 1 174 ? -24.661 -1.411 43.760 1.00 80.25 174 THR A C 1
ATOM 1452 O O . THR A 1 174 ? -24.395 -2.326 44.530 1.00 80.25 174 THR A O 1
ATOM 1455 N N . SER A 1 175 ? -25.262 -1.638 42.587 1.00 89.12 175 SER A N 1
ATOM 1456 C CA . SER A 1 175 ? -25.618 -2.978 42.103 1.00 89.12 175 SER A CA 1
ATOM 1457 C C . SER A 1 175 ? -24.450 -3.620 41.353 1.00 89.12 175 SER A C 1
ATOM 1459 O O . SER A 1 175 ? -24.022 -3.107 40.319 1.00 89.12 175 SER A O 1
ATOM 1461 N N . GLU A 1 176 ? -23.987 -4.775 41.832 1.00 84.38 176 GLU A N 1
ATOM 1462 C CA . GLU A 1 176 ? -22.872 -5.539 41.250 1.00 84.38 176 GLU A CA 1
ATOM 1463 C C . GLU A 1 176 ? -23.130 -5.923 39.781 1.00 84.38 176 GLU A C 1
ATOM 1465 O O . GLU A 1 176 ? -22.318 -5.636 38.904 1.00 84.38 176 GLU A O 1
ATOM 1470 N N . ARG A 1 177 ? -24.334 -6.421 39.470 1.00 81.44 177 ARG A N 1
ATOM 1471 C CA . ARG A 1 177 ? -24.731 -6.782 38.097 1.00 81.44 177 ARG A CA 1
ATOM 1472 C C . ARG A 1 177 ? -24.761 -5.581 37.142 1.00 81.44 177 ARG A C 1
ATOM 1474 O O . ARG A 1 177 ? -24.424 -5.705 35.968 1.00 81.44 177 ARG A O 1
ATOM 1481 N N . LEU A 1 178 ? -25.157 -4.399 37.623 1.00 82.75 178 LEU A N 1
ATOM 1482 C CA . LEU A 1 178 ? -25.141 -3.174 36.811 1.00 82.75 178 LEU A CA 1
ATOM 1483 C C . LEU A 1 178 ? -23.707 -2.671 36.575 1.00 82.75 178 LEU A C 1
ATOM 1485 O O . LEU A 1 178 ? -23.413 -2.121 35.509 1.00 82.75 178 LEU A O 1
ATOM 1489 N N . LEU A 1 179 ? -22.822 -2.866 37.554 1.00 89.50 179 LEU A N 1
ATOM 1490 C CA . LEU A 1 179 ? -21.411 -2.510 37.464 1.00 89.50 179 LEU A CA 1
ATOM 1491 C C . LEU A 1 179 ? -20.687 -3.371 36.419 1.00 89.50 179 LEU A C 1
ATOM 1493 O O . LEU A 1 179 ? -19.980 -2.810 35.582 1.00 89.50 179 LEU A O 1
ATOM 1497 N N . GLU A 1 180 ? -20.943 -4.682 36.377 1.00 86.31 180 GLU A N 1
ATOM 1498 C CA . GLU A 1 180 ? -20.416 -5.591 35.344 1.00 86.31 180 GLU A CA 1
ATOM 1499 C C . GLU A 1 180 ? -20.842 -5.181 33.925 1.00 86.31 180 GLU A C 1
ATOM 1501 O O . GLU A 1 180 ? -20.013 -5.065 33.017 1.00 86.31 180 GLU A O 1
ATOM 1506 N N . VAL A 1 181 ? -22.131 -4.882 33.721 1.00 86.75 181 VAL A N 1
ATOM 1507 C CA . VAL A 1 181 ? -22.646 -4.435 32.413 1.00 86.75 181 VAL A CA 1
ATOM 1508 C C . VAL A 1 181 ? -21.982 -3.124 31.980 1.00 86.75 181 VAL A C 1
ATOM 1510 O O . VAL A 1 181 ? -21.577 -2.976 30.821 1.00 86.75 181 VAL A O 1
ATOM 1513 N N . LYS A 1 182 ? -21.822 -2.163 32.900 1.00 88.31 182 LYS A N 1
ATOM 1514 C CA . LYS A 1 182 ? -21.139 -0.894 32.605 1.00 88.31 182 LYS A CA 1
ATOM 1515 C C . LYS A 1 182 ? -19.637 -1.082 32.358 1.00 88.31 182 LYS A C 1
ATOM 1517 O O . LYS A 1 182 ? -19.117 -0.437 31.449 1.00 88.31 182 LYS A O 1
ATOM 1522 N N . GLN A 1 183 ? -18.958 -1.984 33.072 1.00 88.12 183 GLN A N 1
ATOM 1523 C CA . GLN A 1 183 ? -17.562 -2.357 32.800 1.00 88.12 183 GLN A CA 1
ATOM 1524 C C . GLN A 1 183 ? -17.400 -2.944 31.396 1.00 88.12 183 GLN A C 1
ATOM 1526 O O . GLN A 1 183 ? -16.500 -2.541 30.658 1.00 88.12 183 GLN A O 1
ATOM 1531 N N . ARG A 1 184 ? -18.303 -3.837 30.977 1.00 83.31 184 ARG A N 1
ATOM 1532 C CA . ARG A 1 184 ? -18.289 -4.396 29.619 1.00 83.31 184 ARG A CA 1
ATOM 1533 C C . ARG A 1 184 ? -18.502 -3.307 28.562 1.00 83.31 184 ARG A C 1
ATOM 1535 O O . ARG A 1 184 ? -17.765 -3.256 27.579 1.00 83.31 184 ARG A O 1
ATOM 1542 N N . ARG A 1 185 ? -19.441 -2.377 28.782 1.00 88.56 185 ARG A N 1
ATOM 1543 C CA . ARG A 1 185 ? -19.624 -1.209 27.897 1.00 88.56 185 ARG A CA 1
ATOM 1544 C C . ARG A 1 185 ? -18.368 -0.336 27.838 1.00 88.56 185 ARG A C 1
ATOM 1546 O O . ARG A 1 185 ? -18.004 0.121 26.757 1.00 88.56 185 ARG A O 1
ATOM 1553 N N . LEU A 1 186 ? -17.700 -0.119 28.969 1.00 89.56 186 LEU A N 1
ATOM 1554 C CA . LEU A 1 186 ? -16.466 0.658 29.034 1.00 89.56 186 LEU A CA 1
ATOM 1555 C C . LEU A 1 186 ? -15.362 0.027 28.176 1.00 89.56 186 LEU A C 1
ATOM 1557 O O . LEU A 1 186 ? -14.774 0.724 27.354 1.00 89.56 186 LEU A O 1
ATOM 1561 N N . GLN A 1 187 ? -15.149 -1.285 28.294 1.00 86.94 187 GLN A N 1
ATOM 1562 C CA . GLN A 1 187 ? -14.171 -2.007 27.473 1.00 86.94 187 GLN A CA 1
ATOM 1563 C C . GLN A 1 187 ? -14.464 -1.874 25.972 1.00 86.94 187 GLN A C 1
ATOM 1565 O O . GLN A 1 187 ? -13.544 -1.736 25.167 1.00 86.94 187 GLN A O 1
ATOM 1570 N N . ILE A 1 188 ? -15.741 -1.893 25.574 1.00 86.62 188 ILE A N 1
ATOM 1571 C CA . ILE A 1 188 ? -16.138 -1.693 24.173 1.00 86.62 188 ILE A CA 1
ATOM 1572 C C . ILE A 1 188 ? -15.784 -0.277 23.709 1.00 86.62 188 ILE A C 1
ATOM 1574 O O . ILE A 1 188 ? -15.228 -0.114 22.623 1.00 86.62 188 ILE A O 1
ATOM 1578 N N . LEU A 1 189 ? -16.089 0.747 24.511 1.00 86.12 189 LEU A N 1
ATOM 1579 C CA . LEU A 1 189 ? -15.769 2.134 24.166 1.00 86.12 189 LEU A CA 1
ATOM 1580 C C . LEU A 1 189 ? -14.255 2.369 24.085 1.00 86.12 189 LEU A C 1
ATOM 1582 O O . LEU A 1 189 ? -13.800 3.016 23.146 1.00 86.12 189 LEU A O 1
ATOM 1586 N N . GLU A 1 190 ? -13.473 1.800 25.005 1.00 87.44 190 GLU A N 1
ATOM 1587 C CA . GLU A 1 190 ? -12.007 1.872 24.975 1.00 87.44 190 GLU A CA 1
ATOM 1588 C C . GLU A 1 190 ? -11.444 1.195 23.716 1.00 87.44 190 GLU A C 1
ATOM 1590 O O . GLU A 1 190 ? -10.662 1.810 22.994 1.00 87.44 190 GLU A O 1
ATOM 1595 N N . LYS A 1 191 ? -11.933 -0.002 23.356 1.00 86.12 191 LYS A N 1
ATOM 1596 C CA . LYS A 1 191 ? -11.566 -0.661 22.089 1.00 86.12 191 LYS A CA 1
ATOM 1597 C C . LYS A 1 191 ? -11.923 0.186 20.865 1.00 86.12 191 LYS A C 1
ATOM 1599 O O . LYS A 1 191 ? -11.136 0.261 19.924 1.00 86.12 191 LYS A O 1
ATOM 1604 N N . ARG A 1 192 ? -13.098 0.826 20.853 1.00 84.50 192 ARG A N 1
ATOM 1605 C CA . ARG A 1 192 ? -13.513 1.722 19.756 1.00 84.50 192 ARG A CA 1
ATOM 1606 C C . ARG A 1 192 ? -12.599 2.941 19.638 1.00 84.50 192 ARG A C 1
ATOM 1608 O O . ARG A 1 192 ? -12.267 3.319 18.518 1.00 84.50 192 ARG A O 1
ATOM 1615 N N . LEU A 1 193 ? -12.172 3.521 20.760 1.00 86.69 193 LEU A N 1
ATOM 1616 C CA . LEU A 1 193 ? -11.230 4.641 20.773 1.00 86.69 193 LEU A CA 1
ATOM 1617 C C . LEU A 1 193 ? -9.858 4.224 20.228 1.00 86.69 193 LEU A C 1
ATOM 1619 O O . LEU A 1 193 ? -9.313 4.903 19.364 1.00 86.69 193 LEU A O 1
ATOM 1623 N N . THR A 1 194 ? -9.329 3.075 20.661 1.00 86.75 194 THR A N 1
ATOM 1624 C CA . THR A 1 194 ? -8.072 2.534 20.120 1.00 86.75 194 THR A CA 1
ATOM 1625 C C . THR A 1 194 ? -8.165 2.306 18.611 1.00 86.75 194 THR A C 1
ATOM 1627 O O . THR A 1 194 ? -7.267 2.713 17.882 1.00 86.75 194 THR A O 1
ATOM 1630 N N . ARG A 1 195 ? -9.276 1.737 18.119 1.00 82.25 195 ARG A N 1
ATOM 1631 C CA . ARG A 1 195 ? -9.509 1.544 16.674 1.00 82.25 195 ARG A CA 1
ATOM 1632 C C . ARG A 1 195 ? -9.490 2.858 15.896 1.00 82.25 195 ARG A C 1
ATOM 1634 O O . ARG A 1 195 ? -8.980 2.891 14.786 1.00 82.25 195 ARG A O 1
ATOM 1641 N N . GLN A 1 196 ? -10.055 3.922 16.460 1.00 84.56 196 GLN A N 1
ATOM 1642 C CA . GLN A 1 196 ? -10.032 5.253 15.850 1.00 84.56 196 GLN A CA 1
ATOM 1643 C C . GLN A 1 196 ? -8.607 5.805 15.733 1.00 84.56 196 GLN A C 1
ATOM 1645 O O . GLN A 1 196 ? -8.221 6.261 14.662 1.00 84.56 196 GLN A O 1
ATOM 1650 N N . HIS A 1 197 ? -7.795 5.686 16.786 1.00 86.25 197 HIS A N 1
ATOM 1651 C CA . HIS A 1 197 ? -6.394 6.111 16.732 1.00 86.25 197 HIS A CA 1
ATOM 1652 C C . HIS A 1 197 ? -5.573 5.321 15.708 1.00 86.25 197 HIS A C 1
ATOM 1654 O O . HIS A 1 197 ? -4.869 5.931 14.910 1.00 86.25 197 HIS A O 1
ATOM 1660 N N . VAL A 1 198 ? -5.717 3.992 15.677 1.00 84.62 198 VAL A N 1
ATOM 1661 C CA . VAL A 1 198 ? -5.020 3.146 14.694 1.00 84.62 198 VAL A CA 1
ATOM 1662 C C . VAL A 1 198 ? -5.457 3.490 13.269 1.00 84.62 198 VAL A C 1
ATOM 1664 O O . VAL A 1 198 ? -4.620 3.597 12.381 1.00 84.62 198 VAL A O 1
ATOM 1667 N N . ALA A 1 199 ? -6.754 3.709 13.030 1.00 82.69 199 ALA A N 1
ATOM 1668 C CA . ALA A 1 199 ? -7.243 4.113 11.712 1.00 82.69 199 ALA A CA 1
ATOM 1669 C C . ALA A 1 199 ? -6.679 5.475 11.270 1.00 82.69 199 ALA A C 1
ATOM 1671 O O . ALA A 1 199 ? -6.321 5.632 10.107 1.00 82.69 199 ALA A O 1
ATOM 1672 N N . ALA A 1 200 ? -6.565 6.438 12.189 1.00 85.88 200 ALA A N 1
ATOM 1673 C CA . ALA A 1 200 ? -5.982 7.747 11.904 1.00 85.88 200 ALA A CA 1
ATOM 1674 C C . ALA A 1 200 ? -4.486 7.653 11.568 1.00 85.88 200 ALA A C 1
ATOM 1676 O O . ALA A 1 200 ? -4.038 8.245 10.590 1.00 85.88 200 ALA A O 1
ATOM 1677 N N . GLU A 1 201 ? -3.728 6.866 12.333 1.00 86.00 201 GLU A N 1
ATOM 1678 C CA . GLU A 1 201 ? -2.313 6.597 12.058 1.00 86.00 201 GLU A CA 1
ATOM 1679 C C . GLU A 1 201 ? -2.131 5.932 10.688 1.00 86.00 201 GLU A C 1
ATOM 1681 O O . GLU A 1 201 ? -1.345 6.399 9.865 1.00 86.00 201 GLU A O 1
ATOM 1686 N N . LYS A 1 202 ? -2.922 4.897 10.390 1.00 83.38 202 LYS A N 1
ATOM 1687 C CA . LYS A 1 202 ? -2.879 4.204 9.097 1.00 83.38 202 LYS A CA 1
ATOM 1688 C C . LYS A 1 202 ? -3.251 5.107 7.924 1.00 83.38 202 LYS A C 1
ATOM 1690 O O . LYS A 1 202 ? -2.639 4.994 6.862 1.00 83.38 202 LYS A O 1
ATOM 1695 N N . ALA A 1 203 ? -4.229 5.996 8.094 1.00 85.12 203 ALA A N 1
ATOM 1696 C CA . ALA A 1 203 ? -4.590 6.970 7.069 1.00 85.12 203 ALA A CA 1
ATOM 1697 C C . ALA A 1 203 ? -3.405 7.886 6.726 1.00 85.12 203 ALA A C 1
ATOM 1699 O O . ALA A 1 203 ? -3.163 8.163 5.549 1.00 85.12 203 ALA A O 1
ATOM 1700 N N . GLU A 1 204 ? -2.644 8.305 7.740 1.00 87.50 204 GLU A N 1
ATOM 1701 C CA . GLU A 1 204 ? -1.457 9.140 7.559 1.00 87.50 204 GLU A CA 1
ATOM 1702 C C . GLU A 1 204 ? -0.301 8.365 6.912 1.00 87.50 204 GLU A C 1
ATOM 1704 O O . GLU A 1 204 ? 0.339 8.877 5.993 1.00 87.50 204 GLU A O 1
ATOM 1709 N N . ILE A 1 205 ? -0.090 7.100 7.296 1.00 85.44 205 ILE A N 1
ATOM 1710 C CA . ILE A 1 205 ? 0.881 6.217 6.630 1.00 85.44 205 ILE A CA 1
ATOM 1711 C C . ILE A 1 205 ? 0.525 6.066 5.145 1.00 85.44 205 ILE A C 1
ATOM 1713 O O . ILE A 1 205 ? 1.367 6.325 4.288 1.00 85.44 205 ILE A O 1
ATOM 1717 N N . CYS A 1 206 ? -0.730 5.730 4.821 1.00 83.31 206 CYS A N 1
ATOM 1718 C CA . CYS A 1 206 ? -1.183 5.585 3.432 1.00 83.31 206 CYS A CA 1
ATOM 1719 C C . CYS A 1 206 ? -0.952 6.870 2.629 1.00 83.31 206 CYS A C 1
ATOM 1721 O O . CYS A 1 206 ? -0.522 6.822 1.478 1.00 83.31 206 CYS A O 1
ATOM 1723 N N . ARG A 1 207 ? -1.220 8.031 3.234 1.00 87.31 207 ARG A N 1
ATOM 1724 C CA . ARG A 1 207 ? -0.970 9.327 2.605 1.00 87.31 207 ARG A CA 1
ATOM 1725 C C . ARG A 1 207 ? 0.519 9.538 2.317 1.00 87.31 207 ARG A C 1
ATOM 1727 O O . ARG A 1 207 ? 0.863 9.892 1.192 1.00 87.31 207 ARG A O 1
ATOM 1734 N N . SER A 1 208 ? 1.391 9.294 3.293 1.00 88.31 208 SER A N 1
ATOM 1735 C CA . SER A 1 208 ? 2.842 9.444 3.126 1.00 88.31 208 SER A CA 1
ATOM 1736 C C . SER A 1 208 ? 3.407 8.487 2.069 1.00 88.31 208 SER A C 1
ATOM 1738 O O . SER A 1 208 ? 4.268 8.870 1.273 1.00 88.31 208 SER A O 1
ATOM 1740 N N . GLN A 1 209 ? 2.873 7.266 1.987 1.00 84.19 209 GLN A N 1
ATOM 1741 C CA . GLN A 1 209 ? 3.237 6.313 0.940 1.00 84.19 209 GLN A CA 1
ATOM 1742 C C . GLN A 1 209 ? 2.803 6.781 -0.449 1.00 84.19 209 GLN A C 1
ATOM 1744 O O . GLN A 1 209 ? 3.587 6.690 -1.389 1.00 84.19 209 GLN A O 1
ATOM 1749 N N . GLN A 1 210 ? 1.589 7.321 -0.593 1.00 87.44 210 GLN A N 1
ATOM 1750 C CA . GLN A 1 210 ? 1.141 7.896 -1.864 1.00 87.44 210 GLN A CA 1
ATOM 1751 C C . GLN A 1 210 ? 2.052 9.042 -2.319 1.00 87.44 210 GLN A C 1
ATOM 1753 O O . GLN A 1 210 ? 2.416 9.095 -3.490 1.00 87.44 210 GLN A O 1
ATOM 1758 N N . GLU A 1 211 ? 2.427 9.942 -1.406 1.00 89.19 211 GLU A N 1
ATOM 1759 C CA . GLU A 1 211 ? 3.349 11.050 -1.693 1.00 89.19 211 GLU A CA 1
ATOM 1760 C C . GLU A 1 211 ? 4.726 10.509 -2.125 1.00 89.19 211 GLU A C 1
ATOM 1762 O O . GLU A 1 211 ? 5.253 10.905 -3.164 1.00 89.19 211 GLU A O 1
ATOM 1767 N N . THR A 1 212 ? 5.243 9.498 -1.422 1.00 87.38 212 THR A N 1
ATOM 1768 C CA . THR A 1 212 ? 6.488 8.800 -1.789 1.00 87.38 212 THR A CA 1
ATOM 1769 C C . THR A 1 212 ? 6.414 8.161 -3.181 1.00 87.38 212 THR A C 1
ATOM 1771 O O . THR A 1 212 ? 7.348 8.292 -3.973 1.00 87.38 212 THR A O 1
ATOM 1774 N N . MET A 1 213 ? 5.304 7.497 -3.521 1.00 86.12 213 MET A N 1
ATOM 1775 C CA . MET A 1 213 ? 5.096 6.913 -4.852 1.00 86.12 213 MET A CA 1
ATOM 1776 C C . MET A 1 213 ? 5.049 7.997 -5.941 1.00 86.12 213 MET A C 1
ATOM 1778 O O . MET A 1 213 ? 5.621 7.814 -7.018 1.00 86.12 213 MET A O 1
ATOM 1782 N N . GLU A 1 214 ? 4.376 9.123 -5.681 1.00 90.19 214 GLU A N 1
ATOM 1783 C CA . GLU A 1 214 ? 4.281 10.263 -6.606 1.00 90.19 214 GLU A CA 1
ATOM 1784 C C . GLU A 1 214 ? 5.648 10.906 -6.885 1.00 90.19 214 GLU A C 1
ATOM 1786 O O . GLU A 1 214 ? 5.941 11.284 -8.027 1.00 90.19 214 GLU A O 1
ATOM 1791 N N . ASP A 1 215 ? 6.503 10.990 -5.870 1.00 88.00 215 ASP A N 1
ATOM 1792 C CA . ASP A 1 215 ? 7.870 11.479 -6.018 1.00 88.00 215 ASP A CA 1
ATOM 1793 C C . ASP A 1 215 ? 8.758 10.458 -6.737 1.00 88.00 215 ASP A C 1
ATOM 1795 O O . ASP A 1 215 ? 9.506 10.819 -7.651 1.00 88.00 215 ASP A O 1
ATOM 1799 N N . ALA A 1 216 ? 8.624 9.169 -6.413 1.00 84.94 216 ALA A N 1
ATOM 1800 C CA . ALA A 1 216 ? 9.366 8.093 -7.063 1.00 84.94 216 ALA A CA 1
ATOM 1801 C C . ALA A 1 216 ? 9.072 8.025 -8.568 1.00 84.94 216 ALA A C 1
ATOM 1803 O O . ALA A 1 216 ? 9.998 7.999 -9.384 1.00 84.94 216 ALA A O 1
ATOM 1804 N N . ILE A 1 217 ? 7.796 8.057 -8.971 1.00 86.31 217 ILE A N 1
ATOM 1805 C CA . ILE A 1 217 ? 7.440 8.016 -10.394 1.00 86.31 217 ILE A CA 1
ATOM 1806 C C . ILE A 1 217 ? 7.936 9.261 -11.137 1.00 86.31 217 ILE A C 1
ATOM 1808 O O . ILE A 1 217 ? 8.371 9.168 -12.287 1.00 86.31 217 ILE A O 1
ATOM 1812 N N . ARG A 1 218 ? 7.928 10.429 -10.485 1.00 89.12 218 ARG A N 1
ATOM 1813 C CA . ARG A 1 218 ? 8.446 11.671 -11.066 1.00 89.12 218 ARG A CA 1
ATOM 1814 C C . ARG A 1 218 ? 9.956 11.613 -11.247 1.00 89.12 218 ARG A C 1
ATOM 1816 O O . ARG A 1 218 ? 10.443 11.951 -12.323 1.00 89.12 218 ARG A O 1
ATOM 1823 N N . TYR A 1 219 ? 10.672 11.108 -10.250 1.00 85.06 219 TYR A N 1
ATOM 1824 C CA . TYR A 1 219 ? 12.107 10.869 -10.331 1.00 85.06 219 TYR A CA 1
ATOM 1825 C C . TYR A 1 219 ? 12.456 9.918 -11.484 1.00 85.06 219 TYR A C 1
ATOM 1827 O O . TYR A 1 219 ? 13.325 10.223 -12.304 1.00 85.06 219 TYR A O 1
ATOM 1835 N N . VAL A 1 220 ? 11.739 8.795 -11.612 1.00 82.44 220 VAL A N 1
ATOM 1836 C CA . VAL A 1 220 ? 11.937 7.853 -12.725 1.00 82.44 220 VAL A CA 1
ATOM 1837 C C . VAL A 1 220 ? 11.660 8.529 -14.065 1.00 82.44 220 VAL A C 1
ATOM 1839 O O . VAL A 1 220 ? 12.416 8.335 -15.016 1.00 82.44 220 VAL A O 1
ATOM 1842 N N . TYR A 1 221 ? 10.628 9.368 -14.152 1.00 86.00 221 TYR A N 1
ATOM 1843 C CA . TYR A 1 221 ? 10.345 10.146 -15.354 1.00 86.00 221 TYR A CA 1
ATOM 1844 C C . TYR A 1 221 ? 11.482 11.105 -15.719 1.00 86.00 221 TYR A C 1
ATOM 1846 O O . TYR A 1 221 ? 11.965 11.058 -16.851 1.00 86.00 221 TYR A O 1
ATOM 1854 N N . GLU A 1 222 ? 11.974 11.910 -14.780 1.00 85.56 222 GLU A N 1
ATOM 1855 C CA . GLU A 1 222 ? 13.102 12.827 -15.001 1.00 85.56 222 GLU A CA 1
ATOM 1856 C C . GLU A 1 222 ? 14.365 12.087 -15.466 1.00 85.56 222 GLU A C 1
ATOM 1858 O O . GLU A 1 222 ? 15.068 12.522 -16.387 1.00 85.56 222 GLU A O 1
ATOM 1863 N N . LYS A 1 223 ? 14.624 10.914 -14.885 1.00 80.50 223 LYS A N 1
ATOM 1864 C CA . LYS A 1 223 ? 15.736 10.050 -15.289 1.00 80.50 223 LYS A CA 1
ATOM 1865 C C . LYS A 1 223 ? 15.517 9.398 -16.649 1.00 80.50 223 LYS A C 1
ATOM 1867 O O . LYS A 1 223 ? 16.453 9.347 -17.441 1.00 80.50 223 LYS A O 1
ATOM 1872 N N . SER A 1 224 ? 14.293 8.992 -16.978 1.00 79.69 224 SER A N 1
ATOM 1873 C CA . SER A 1 224 ? 13.966 8.397 -18.281 1.00 79.69 224 SER A CA 1
ATOM 1874 C C . SER A 1 224 ? 14.229 9.344 -19.459 1.00 79.69 224 SER A C 1
ATOM 1876 O O . SER A 1 224 ? 14.499 8.881 -20.561 1.00 79.69 224 SER A O 1
ATOM 1878 N N . ILE A 1 225 ? 14.186 10.663 -19.233 1.00 80.81 225 ILE A N 1
ATOM 1879 C CA . ILE A 1 225 ? 14.478 11.677 -20.258 1.00 80.81 225 ILE A CA 1
ATOM 1880 C C . ILE A 1 225 ? 15.984 11.794 -20.522 1.00 80.81 225 ILE A C 1
ATOM 1882 O O . ILE A 1 225 ? 16.399 12.082 -21.642 1.00 80.81 225 ILE A O 1
ATOM 1886 N N . THR A 1 226 ? 16.803 11.621 -19.485 1.00 76.31 226 THR A N 1
ATOM 1887 C CA . THR A 1 226 ? 18.238 11.947 -19.507 1.00 76.31 226 THR A CA 1
ATOM 1888 C C . THR A 1 226 ? 19.145 10.724 -19.645 1.00 76.31 226 THR A C 1
ATOM 1890 O O . THR A 1 226 ? 20.339 10.877 -19.899 1.00 76.31 226 THR A O 1
ATOM 1893 N N . MET A 1 227 ? 18.607 9.513 -19.493 1.00 65.12 227 MET A N 1
ATOM 1894 C CA . MET A 1 227 ? 19.392 8.281 -19.494 1.00 65.12 227 MET A CA 1
ATOM 1895 C C . MET A 1 227 ? 19.645 7.696 -20.885 1.00 65.12 227 MET A C 1
ATOM 1897 O O . MET A 1 227 ? 18.734 7.534 -21.689 1.00 65.12 227 MET A O 1
ATOM 1901 N N . SER A 1 228 ? 20.883 7.237 -21.089 1.00 59.69 228 SER A N 1
ATOM 1902 C CA . SER A 1 228 ? 21.271 6.334 -22.187 1.00 59.69 228 SER A CA 1
ATOM 1903 C C . SER A 1 228 ? 21.360 4.861 -21.746 1.00 59.69 228 SER A C 1
ATOM 1905 O O . SER A 1 228 ? 21.315 3.961 -22.587 1.00 59.69 228 SER A O 1
ATOM 1907 N N . HIS A 1 229 ? 21.486 4.594 -20.436 1.00 60.41 229 HIS A N 1
ATOM 1908 C CA . HIS A 1 229 ? 21.643 3.256 -19.848 1.00 60.41 229 HIS A CA 1
ATOM 1909 C C . HIS A 1 229 ? 20.751 3.086 -18.596 1.00 60.41 229 HIS A C 1
ATOM 1911 O O . HIS A 1 229 ? 20.991 3.771 -17.608 1.00 60.41 229 HIS A O 1
ATOM 1917 N N . PRO A 1 230 ? 19.757 2.173 -18.583 1.00 63.12 230 PRO A N 1
ATOM 1918 C CA . PRO A 1 230 ? 18.769 2.065 -17.496 1.00 63.12 230 PRO A CA 1
ATOM 1919 C C . PRO A 1 230 ? 19.246 1.394 -16.194 1.00 63.12 230 PRO A C 1
ATOM 1921 O O . PRO A 1 230 ? 18.475 1.325 -15.242 1.00 63.12 230 PRO A O 1
ATOM 1924 N N . GLY A 1 231 ? 20.474 0.867 -16.131 1.00 61.28 231 GLY A N 1
ATOM 1925 C CA . GLY A 1 231 ? 20.921 0.008 -15.021 1.00 61.28 231 GLY A CA 1
ATOM 1926 C C . GLY A 1 231 ? 20.976 0.678 -13.639 1.00 61.28 231 GLY A C 1
ATOM 1927 O O . GLY A 1 231 ? 20.869 -0.009 -12.632 1.00 61.28 231 GLY A O 1
ATOM 1928 N N . GLU A 1 232 ? 21.098 2.007 -13.566 1.00 62.81 232 GLU A N 1
ATOM 1929 C CA . GLU A 1 232 ? 21.147 2.738 -12.285 1.00 62.81 232 GLU A CA 1
ATOM 1930 C C . GLU A 1 232 ? 19.760 2.964 -11.655 1.00 62.81 232 GLU A C 1
ATOM 1932 O O . GLU A 1 232 ? 19.666 3.287 -10.471 1.00 62.81 232 GLU A O 1
ATOM 1937 N N . LEU A 1 233 ? 18.676 2.798 -12.424 1.00 62.59 233 LEU A N 1
ATOM 1938 C CA . LEU A 1 233 ? 17.303 2.942 -11.922 1.00 62.59 233 LEU A CA 1
ATOM 1939 C C . LEU A 1 233 ? 16.811 1.698 -11.189 1.00 62.59 233 LEU A C 1
ATOM 1941 O O . LEU A 1 233 ? 15.963 1.802 -10.306 1.00 62.59 233 LEU A O 1
ATOM 1945 N N . ASP A 1 234 ? 17.360 0.541 -11.545 1.00 62.97 234 ASP A N 1
ATOM 1946 C CA . ASP A 1 234 ? 16.866 -0.761 -11.113 1.00 62.97 234 ASP A CA 1
ATOM 1947 C C . ASP A 1 234 ? 16.975 -0.942 -9.593 1.00 62.97 234 ASP A C 1
ATOM 1949 O O . ASP A 1 234 ? 15.996 -1.272 -8.933 1.00 62.97 234 ASP A O 1
ATOM 1953 N N . GLY A 1 235 ? 18.132 -0.602 -9.011 1.00 64.62 235 GLY A N 1
ATOM 1954 C CA . GLY A 1 235 ? 18.374 -0.778 -7.576 1.00 64.62 235 GLY A CA 1
ATOM 1955 C C . GLY A 1 235 ? 17.629 0.207 -6.665 1.00 64.62 235 GLY A C 1
ATOM 1956 O O . GLY A 1 235 ? 17.311 -0.139 -5.529 1.00 64.62 235 GLY A O 1
ATOM 1957 N N . HIS A 1 236 ? 17.344 1.428 -7.131 1.00 63.81 236 HIS A N 1
ATOM 1958 C CA . HIS A 1 236 ? 16.573 2.402 -6.347 1.00 63.81 236 HIS A CA 1
ATOM 1959 C C . HIS A 1 236 ? 15.071 2.126 -6.416 1.00 63.81 236 HIS A C 1
ATOM 1961 O O . HIS A 1 236 ? 14.391 2.240 -5.399 1.00 63.81 236 HIS A O 1
ATOM 1967 N N . LEU A 1 237 ? 14.568 1.732 -7.591 1.00 66.88 237 LEU A N 1
ATOM 1968 C CA . LEU A 1 237 ? 13.166 1.369 -7.761 1.00 66.88 237 LEU A CA 1
ATOM 1969 C C . LEU A 1 237 ? 12.830 0.076 -7.005 1.00 66.88 237 LEU A C 1
ATOM 1971 O O . LEU A 1 237 ? 11.781 0.020 -6.378 1.00 66.88 237 LEU A O 1
ATOM 1975 N N . ASP A 1 238 ? 13.733 -0.913 -6.989 1.00 65.81 238 ASP A N 1
ATOM 1976 C CA . ASP A 1 238 ? 13.542 -2.153 -6.222 1.00 65.81 238 ASP A CA 1
ATOM 1977 C C . ASP A 1 238 ? 13.440 -1.922 -4.723 1.00 65.81 238 ASP A C 1
ATOM 1979 O O . ASP A 1 238 ? 12.599 -2.521 -4.058 1.00 65.81 238 ASP A O 1
ATOM 1983 N N . ARG A 1 239 ? 14.289 -1.046 -4.182 1.00 71.00 239 ARG A N 1
ATOM 1984 C CA . ARG A 1 239 ? 14.240 -0.728 -2.756 1.00 71.00 239 ARG A CA 1
ATOM 1985 C C . ARG A 1 239 ? 12.940 -0.008 -2.403 1.00 71.00 239 ARG A C 1
ATOM 1987 O O . ARG A 1 239 ? 12.294 -0.392 -1.441 1.00 71.00 239 ARG A O 1
ATOM 1994 N N . LEU A 1 240 ? 12.534 0.972 -3.215 1.00 67.44 240 LEU A N 1
ATOM 1995 C CA . LEU A 1 240 ? 11.277 1.694 -3.018 1.00 67.44 240 LEU A CA 1
ATOM 1996 C C . LEU A 1 240 ? 10.062 0.769 -3.127 1.00 67.44 240 LEU A C 1
ATOM 1998 O O . LEU A 1 240 ? 9.228 0.774 -2.235 1.00 67.44 240 LEU A O 1
ATOM 2002 N N . ILE A 1 241 ? 9.959 -0.045 -4.181 1.00 66.12 241 ILE A N 1
ATOM 2003 C CA . ILE A 1 241 ? 8.837 -0.982 -4.344 1.00 66.12 241 ILE A CA 1
ATOM 2004 C C . ILE A 1 241 ? 8.819 -2.007 -3.204 1.00 66.12 241 ILE A C 1
ATOM 2006 O O . ILE A 1 241 ? 7.757 -2.241 -2.640 1.00 66.12 241 ILE A O 1
ATOM 2010 N N . GLY A 1 242 ? 9.975 -2.545 -2.802 1.00 67.88 242 GLY A N 1
ATOM 2011 C CA . GLY A 1 242 ? 10.064 -3.477 -1.676 1.00 67.88 242 GLY A CA 1
ATOM 2012 C C . GLY A 1 242 ? 9.629 -2.867 -0.336 1.00 67.88 242 GLY A C 1
ATOM 2013 O O . GLY A 1 242 ? 8.836 -3.474 0.378 1.00 67.88 242 GLY A O 1
ATOM 2014 N N . GLU A 1 243 ? 10.079 -1.649 -0.011 1.00 66.62 243 GLU A N 1
ATOM 2015 C CA . GLU A 1 243 ? 9.654 -0.921 1.201 1.00 66.62 243 GLU A CA 1
ATOM 2016 C C . GLU A 1 243 ? 8.141 -0.612 1.191 1.00 66.62 243 GLU A C 1
ATOM 2018 O O . GLU A 1 243 ? 7.472 -0.637 2.232 1.00 66.62 243 GLU A O 1
ATOM 2023 N N . LEU A 1 244 ? 7.580 -0.347 0.007 1.00 64.50 244 LEU A N 1
ATOM 2024 C CA . LEU A 1 244 ? 6.151 -0.095 -0.185 1.00 64.50 244 LEU A CA 1
ATOM 2025 C C . LEU A 1 244 ? 5.311 -1.373 -0.034 1.00 64.50 244 LEU A C 1
ATOM 2027 O O . LEU A 1 244 ? 4.296 -1.331 0.662 1.00 64.50 244 LEU A O 1
ATOM 2031 N N . GLU A 1 245 ? 5.740 -2.493 -0.623 1.00 66.19 245 GLU A N 1
ATOM 2032 C CA . GLU A 1 245 ? 5.096 -3.810 -0.491 1.00 66.19 245 GLU A CA 1
ATOM 2033 C C . GLU A 1 245 ? 5.085 -4.285 0.970 1.00 66.19 245 GLU A C 1
ATOM 2035 O O . GLU A 1 245 ? 4.043 -4.708 1.473 1.00 66.19 245 GLU A O 1
ATOM 2040 N N . GLU A 1 246 ? 6.210 -4.155 1.682 1.00 66.56 246 GLU A N 1
ATOM 2041 C CA . GLU A 1 246 ? 6.324 -4.541 3.095 1.00 66.56 246 GLU A CA 1
ATOM 2042 C C . GLU A 1 246 ? 5.361 -3.733 3.976 1.00 66.56 246 GLU A C 1
ATOM 2044 O O . GLU A 1 246 ? 4.639 -4.281 4.810 1.00 66.56 246 GLU A O 1
ATOM 2049 N N . THR A 1 247 ? 5.278 -2.425 3.743 1.00 64.94 247 THR A N 1
ATOM 2050 C CA . THR A 1 247 ? 4.383 -1.552 4.507 1.00 64.94 247 THR A CA 1
ATOM 2051 C C . THR A 1 247 ? 2.909 -1.779 4.133 1.00 64.94 247 THR A C 1
ATOM 2053 O O . THR A 1 247 ? 2.049 -1.764 5.012 1.00 64.94 247 THR A O 1
ATOM 2056 N N . SER A 1 248 ? 2.594 -2.042 2.859 1.00 63.66 248 SER A N 1
ATOM 2057 C CA . SER A 1 248 ? 1.235 -2.393 2.408 1.00 63.66 248 SER A CA 1
ATOM 2058 C C . SER A 1 248 ? 0.749 -3.699 3.050 1.00 63.66 248 SER A C 1
ATOM 2060 O O . SER A 1 248 ? -0.370 -3.755 3.567 1.00 63.66 248 SER A O 1
ATOM 2062 N N . ALA A 1 249 ? 1.622 -4.711 3.125 1.00 65.50 249 ALA A N 1
ATOM 2063 C CA . ALA A 1 249 ? 1.342 -5.972 3.807 1.00 65.50 249 ALA A CA 1
ATOM 2064 C C . ALA A 1 249 ? 1.039 -5.763 5.300 1.00 65.50 249 ALA A C 1
ATOM 2066 O O . ALA A 1 249 ? 0.046 -6.281 5.801 1.00 65.50 249 ALA A O 1
ATOM 2067 N N . ILE A 1 250 ? 1.819 -4.926 5.996 1.00 59.78 250 ILE A N 1
ATOM 2068 C CA . ILE A 1 250 ? 1.565 -4.569 7.405 1.00 59.78 250 ILE A CA 1
ATOM 2069 C C . ILE A 1 250 ? 0.200 -3.882 7.567 1.00 59.78 250 ILE A C 1
ATOM 2071 O O . ILE A 1 250 ? -0.526 -4.125 8.536 1.00 59.78 250 ILE A O 1
ATOM 2075 N N . ILE A 1 251 ? -0.174 -3.013 6.627 1.00 62.56 251 ILE A N 1
ATOM 2076 C CA . ILE A 1 251 ? -1.450 -2.300 6.682 1.00 62.56 251 ILE A CA 1
ATOM 2077 C C . ILE A 1 251 ? -2.633 -3.267 6.505 1.00 62.56 251 ILE A C 1
ATOM 2079 O O . ILE A 1 251 ? -3.606 -3.122 7.260 1.00 62.56 251 ILE A O 1
ATOM 2083 N N . GLN A 1 252 ? -2.529 -4.229 5.574 1.00 62.41 252 GLN A N 1
ATOM 2084 C CA . GLN A 1 252 ? -3.535 -5.269 5.304 1.00 62.41 252 GLN A CA 1
ATOM 2085 C C . GLN A 1 252 ? -3.652 -6.300 6.436 1.00 62.41 252 GLN A C 1
ATOM 2087 O O . GLN A 1 252 ? -4.764 -6.537 6.902 1.00 62.41 252 GLN A O 1
ATOM 2092 N N . ASP A 1 253 ? -2.542 -6.843 6.947 1.00 56.78 253 ASP A N 1
ATOM 2093 C CA . ASP A 1 253 ? -2.554 -7.844 8.032 1.00 56.78 253 ASP A CA 1
ATOM 2094 C C . ASP A 1 253 ? -3.258 -7.305 9.286 1.00 56.78 253 ASP A C 1
ATOM 2096 O O . ASP A 1 253 ? -4.102 -7.959 9.899 1.00 56.78 253 ASP A O 1
ATOM 2100 N N . ILE A 1 254 ? -2.978 -6.050 9.646 1.00 52.66 254 ILE A N 1
ATOM 2101 C CA . ILE A 1 254 ? -3.611 -5.407 10.802 1.00 52.66 254 ILE A CA 1
ATOM 2102 C C . ILE A 1 254 ? -5.092 -5.094 10.514 1.00 52.66 254 ILE A C 1
ATOM 2104 O O . ILE A 1 254 ? -5.850 -4.804 11.428 1.00 52.66 254 ILE A O 1
ATOM 2108 N N . GLU A 1 255 ? -5.541 -5.056 9.262 1.00 57.12 255 GLU A N 1
ATOM 2109 C CA . GLU A 1 255 ? -6.955 -4.841 8.935 1.00 57.12 255 GLU A CA 1
ATOM 2110 C C . GLU A 1 255 ? -7.799 -6.114 9.116 1.00 57.12 255 GLU A C 1
ATOM 2112 O O . GLU A 1 255 ? -8.913 -6.032 9.643 1.00 57.12 255 GLU A O 1
ATOM 2117 N N . ASP A 1 256 ? -7.240 -7.276 8.773 1.00 57.44 256 ASP A N 1
ATOM 2118 C CA . ASP A 1 256 ? -7.886 -8.585 8.935 1.00 57.44 256 ASP A CA 1
ATOM 2119 C C . ASP A 1 256 ? -8.034 -8.996 10.414 1.00 57.44 256 ASP A C 1
ATOM 2121 O O . ASP A 1 256 ? -9.033 -9.613 10.798 1.00 57.44 256 ASP A O 1
ATOM 2125 N N . ASP A 1 257 ? -7.110 -8.562 11.277 1.00 50.72 257 ASP A N 1
ATOM 2126 C CA . ASP A 1 257 ? -7.129 -8.846 12.720 1.00 50.72 257 ASP A CA 1
ATOM 2127 C C . ASP A 1 257 ? -8.236 -8.109 13.506 1.00 50.72 257 ASP A C 1
ATOM 2129 O O . ASP A 1 257 ? -8.515 -8.431 14.669 1.00 50.72 257 ASP A O 1
ATOM 2133 N N . PHE A 1 258 ? -8.920 -7.125 12.907 1.00 51.81 258 PHE A N 1
ATOM 2134 C CA . PHE A 1 258 ? -9.929 -6.323 13.608 1.00 51.81 258 PHE A CA 1
ATOM 2135 C C . PHE A 1 258 ? -11.277 -6.286 12.870 1.00 51.81 258 PHE A C 1
ATOM 2137 O O . PHE A 1 258 ? -11.604 -5.288 12.222 1.00 51.81 258 PHE A O 1
ATOM 2144 N N . PRO A 1 259 ? -12.144 -7.310 13.049 1.00 48.25 259 PRO A N 1
ATOM 2145 C CA . PRO A 1 259 ? -13.427 -7.383 12.364 1.00 48.25 259 PRO A CA 1
ATOM 2146 C C . PRO A 1 259 ? -14.335 -6.187 12.691 1.00 48.25 259 PRO A C 1
ATOM 2148 O O . PRO A 1 259 ? -14.249 -5.584 13.783 1.00 48.25 259 PRO A O 1
ATOM 2151 N N . PRO A 1 260 ? -15.258 -5.856 11.768 1.00 52.12 260 PRO A N 1
ATOM 2152 C CA . PRO A 1 260 ? -16.126 -4.703 11.907 1.00 52.12 260 PRO A CA 1
ATOM 2153 C C . PRO A 1 260 ? -16.919 -4.774 13.216 1.00 52.12 260 PRO A C 1
ATOM 2155 O O . PRO A 1 260 ? -17.339 -5.834 13.683 1.00 52.12 260 PRO A O 1
ATOM 2158 N N . THR A 1 261 ? -17.097 -3.623 13.864 1.00 50.66 261 THR A N 1
ATOM 2159 C CA . THR A 1 261 ? -17.654 -3.528 15.225 1.00 50.66 261 THR A CA 1
ATOM 2160 C C . THR A 1 261 ? -19.046 -4.173 15.344 1.00 50.66 261 THR A C 1
ATOM 2162 O O . THR A 1 261 ? -19.392 -4.671 16.413 1.00 50.66 261 THR A O 1
ATOM 2165 N N . TYR A 1 262 ? -19.818 -4.254 14.250 1.00 50.16 262 TYR A N 1
ATOM 2166 C CA . TYR A 1 262 ? -21.124 -4.925 14.229 1.00 50.16 262 TYR A CA 1
ATOM 2167 C C . TYR A 1 262 ? -21.024 -6.445 14.453 1.00 50.16 262 TYR A C 1
ATOM 2169 O O . TYR A 1 262 ? -21.889 -7.015 15.108 1.00 50.16 262 TYR A O 1
ATOM 2177 N N . THR A 1 263 ? -19.972 -7.106 13.958 1.00 51.31 263 THR A N 1
ATOM 2178 C CA . THR A 1 263 ? -19.756 -8.553 14.150 1.00 51.31 263 THR A CA 1
ATOM 2179 C C . THR A 1 263 ? -19.435 -8.878 15.601 1.00 51.31 263 THR A C 1
ATOM 2181 O O . THR A 1 263 ? -19.964 -9.846 16.137 1.00 51.31 263 THR A O 1
ATOM 2184 N N . VAL A 1 264 ? -18.657 -8.015 16.261 1.00 51.44 264 VAL A N 1
ATOM 2185 C CA . VAL A 1 264 ? -18.359 -8.138 17.694 1.00 51.44 264 VAL A CA 1
ATOM 2186 C C . VAL A 1 264 ? -19.632 -7.949 18.519 1.00 51.44 264 VAL A C 1
ATOM 2188 O O . VAL A 1 264 ? -19.893 -8.732 19.422 1.00 51.44 264 VAL A O 1
ATOM 2191 N N . LEU A 1 265 ? -20.464 -6.956 18.188 1.00 49.78 265 LEU A N 1
ATOM 2192 C CA . LEU A 1 265 ? -21.749 -6.745 18.864 1.00 49.78 265 LEU A CA 1
ATOM 2193 C C . LEU A 1 265 ? -22.717 -7.919 18.657 1.00 49.78 265 LEU A C 1
ATOM 2195 O O . LEU A 1 265 ? -23.346 -8.347 19.614 1.00 49.78 265 LEU A O 1
ATOM 2199 N N . LYS A 1 266 ? -22.783 -8.488 17.448 1.00 52.62 266 LYS A N 1
ATOM 2200 C CA . LYS A 1 266 ? -23.658 -9.624 17.123 1.00 52.62 266 LYS A CA 1
ATOM 2201 C C . LYS A 1 266 ? -23.197 -10.935 17.769 1.00 52.62 266 LYS A C 1
ATOM 2203 O O . LYS A 1 266 ? -24.026 -11.714 18.224 1.00 52.62 266 LYS A O 1
ATOM 2208 N N . GLN A 1 267 ? -21.884 -11.163 17.852 1.00 53.69 267 GLN A N 1
ATOM 2209 C CA . GLN A 1 267 ? -21.323 -12.270 18.632 1.00 53.69 267 GLN A CA 1
ATOM 2210 C C . GLN A 1 267 ? -21.650 -12.111 20.119 1.00 53.69 267 GLN A C 1
ATOM 2212 O O . GLN A 1 267 ? -22.052 -13.079 20.754 1.00 53.69 267 GLN A O 1
ATOM 2217 N N . LEU A 1 268 ? -21.567 -10.890 20.654 1.00 54.94 268 LEU A N 1
ATOM 2218 C CA . LEU A 1 268 ? -21.904 -10.606 22.050 1.00 54.94 268 LEU A CA 1
ATOM 2219 C C . LEU A 1 268 ? -23.405 -10.731 22.351 1.00 54.94 268 LEU A C 1
ATOM 2221 O O . LEU A 1 268 ? -23.753 -11.179 23.437 1.00 54.94 268 LEU A O 1
ATOM 2225 N N . GLU A 1 269 ? -24.279 -10.370 21.412 1.00 53.50 269 GLU A N 1
ATOM 2226 C CA . GLU A 1 269 ? -25.732 -10.559 21.528 1.00 53.50 269 GLU A CA 1
ATOM 2227 C C . GLU A 1 269 ? -26.083 -12.055 21.504 1.00 53.50 269 GLU A C 1
ATOM 2229 O O . GLU A 1 269 ? -26.757 -12.539 22.407 1.00 53.50 269 GLU A O 1
ATOM 2234 N N . SER A 1 270 ? -25.481 -12.827 20.588 1.00 56.31 270 SER A N 1
ATOM 2235 C CA . SER A 1 270 ? -25.664 -14.287 20.542 1.00 56.31 270 SER A CA 1
ATOM 2236 C C . SER A 1 270 ? -25.138 -15.019 21.782 1.00 56.31 270 SER A C 1
ATOM 2238 O O . SER A 1 270 ? -25.667 -16.059 22.152 1.00 56.31 270 SER A O 1
ATOM 2240 N N . GLN A 1 271 ? -24.110 -14.474 22.439 1.00 49.75 271 GLN A N 1
ATOM 2241 C CA . GLN A 1 271 ? -23.489 -15.068 23.624 1.00 49.75 271 GLN A CA 1
ATOM 2242 C C . GLN A 1 271 ? -24.211 -14.664 24.924 1.00 49.75 271 GLN A C 1
ATOM 2244 O O . GLN A 1 271 ? -24.134 -15.381 25.915 1.00 49.75 271 GLN A O 1
ATOM 2249 N N . ALA A 1 272 ? -24.931 -13.535 24.924 1.00 52.38 272 ALA A N 1
ATOM 2250 C CA . ALA A 1 272 ? -25.812 -13.131 26.020 1.00 52.38 272 ALA A CA 1
ATOM 2251 C C . ALA A 1 272 ? -27.152 -13.891 26.000 1.00 52.38 272 ALA A C 1
ATOM 2253 O O . ALA A 1 272 ? -27.689 -14.204 27.065 1.00 52.38 272 ALA A O 1
ATOM 2254 N N . ASP A 1 273 ? -27.656 -14.228 24.810 1.00 50.69 273 ASP A N 1
ATOM 2255 C CA . ASP A 1 273 ? -28.861 -15.048 24.639 1.00 50.69 273 ASP A CA 1
ATOM 2256 C C . ASP A 1 273 ? -28.641 -16.511 25.075 1.00 50.69 273 ASP A C 1
ATOM 2258 O O . ASP A 1 273 ? -29.550 -17.134 25.620 1.00 50.69 273 ASP A O 1
ATOM 2262 N N . ASP A 1 274 ? -27.423 -17.046 24.930 1.00 50.03 274 ASP A N 1
ATOM 2263 C CA . ASP A 1 274 ? -27.091 -18.430 25.318 1.00 50.03 274 ASP A CA 1
ATOM 2264 C C . ASP A 1 274 ? -26.933 -18.610 26.848 1.00 50.03 274 ASP A C 1
ATOM 2266 O O . ASP A 1 274 ? -27.162 -19.690 27.389 1.00 50.03 274 ASP A O 1
ATOM 2270 N N . GLU A 1 275 ? -26.616 -17.535 27.586 1.00 46.28 275 GLU A N 1
ATOM 2271 C CA . GLU A 1 275 ? -26.582 -17.535 29.063 1.00 46.28 275 GLU A CA 1
ATOM 2272 C C . GLU A 1 275 ? -27.939 -17.190 29.710 1.00 46.28 275 GLU A C 1
ATOM 2274 O O . GLU A 1 275 ? -28.069 -17.205 30.938 1.00 46.28 275 GLU A O 1
ATOM 2279 N N . SER A 1 276 ? -28.973 -16.888 28.915 1.00 47.56 276 SER A N 1
ATOM 2280 C CA . SER A 1 276 ? -30.291 -16.475 29.411 1.00 47.56 276 SER A CA 1
ATOM 2281 C C . SER A 1 276 ? -31.437 -17.389 28.959 1.00 47.56 276 SER A C 1
ATOM 2283 O O . SER A 1 276 ? -32.419 -16.963 28.360 1.00 47.56 276 SER A O 1
ATOM 2285 N N . GLY A 1 277 ? -31.387 -18.657 29.376 1.00 34.59 277 GLY A N 1
ATOM 2286 C CA . GLY A 1 277 ? -32.557 -19.544 29.411 1.00 34.59 277 GLY A CA 1
ATOM 2287 C C . GLY A 1 277 ? -32.708 -20.270 30.757 1.00 34.59 277 GLY A C 1
ATOM 2288 O O . GLY A 1 277 ? -31.703 -20.616 31.371 1.00 34.59 277 GLY A O 1
ATOM 2289 N N . PRO A 1 278 ? -33.926 -20.604 31.232 1.00 42.44 278 PRO A N 1
ATOM 2290 C CA . PRO A 1 278 ? -35.205 -19.908 31.153 1.00 42.44 278 PRO A CA 1
ATOM 2291 C C . PRO A 1 278 ? -35.722 -19.590 32.577 1.00 42.44 278 PRO A C 1
ATOM 2293 O O . PRO A 1 278 ? -36.133 -20.488 33.308 1.00 42.44 278 PRO A O 1
ATOM 2296 N N . TYR A 1 279 ? -35.803 -18.317 32.968 1.00 39.94 279 TYR A N 1
ATOM 2297 C CA . TYR A 1 279 ? -36.699 -17.904 34.061 1.00 39.94 279 TYR A CA 1
ATOM 2298 C C . TYR A 1 279 ? -37.884 -17.153 33.464 1.00 39.94 279 TYR A C 1
ATOM 2300 O O . TYR A 1 279 ? -38.020 -15.936 33.570 1.00 39.94 279 TYR A O 1
ATOM 2308 N N . ALA A 1 280 ? -38.742 -17.921 32.789 1.00 39.94 280 ALA A N 1
ATOM 2309 C CA . ALA A 1 280 ? -40.100 -17.503 32.504 1.00 39.94 280 ALA A CA 1
ATOM 2310 C C . ALA A 1 280 ? -40.922 -17.654 33.789 1.00 39.94 280 ALA A C 1
ATOM 2312 O O . ALA A 1 280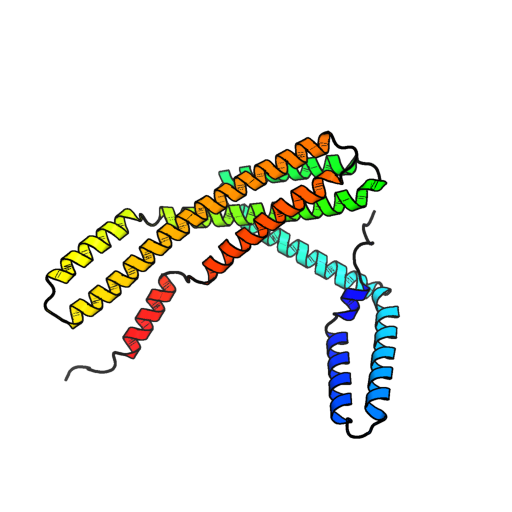 ? -41.157 -18.756 34.278 1.00 39.94 280 ALA A O 1
ATOM 2313 N N . VAL A 1 281 ? -41.299 -16.496 34.319 1.00 40.53 281 VAL A N 1
ATOM 2314 C CA . VAL A 1 281 ? -42.384 -16.220 35.263 1.00 40.53 281 VAL A CA 1
ATOM 2315 C C . VAL A 1 281 ? -43.416 -17.353 35.387 1.00 40.53 281 VAL A C 1
ATOM 2317 O O . VAL A 1 281 ? -44.145 -17.651 34.438 1.00 40.53 281 VAL A O 1
ATOM 2320 N N . ARG A 1 282 ? -43.544 -17.885 36.604 1.00 33.19 282 ARG A N 1
ATOM 2321 C CA . ARG A 1 282 ? -44.823 -18.227 37.234 1.00 33.19 282 ARG A CA 1
ATOM 2322 C C . ARG A 1 282 ? -44.777 -17.827 38.697 1.00 33.19 282 ARG A C 1
ATOM 2324 O O . ARG A 1 282 ? -43.722 -18.067 39.321 1.00 33.19 282 ARG A O 1
#

Sequence (282 aa):
MSDHRSLNFTREAFLHPANLGFLLTVSFLALLFSGTPWMPTILFSIGLGLELLYLGTVPQKPWFRRHIVSRRNEELRRSGRIEKDQFDGLALTQQKRFLSFRSIYEKILVNFERLPESSRSLTRQLAERLEHMVREYLAHLVLQERYREYLDHTSPESITIEIRKLKKEMADVTSERLLEVKQRRLQILEKRLTRQHVAAEKAEICRSQQETMEDAIRYVYEKSITMSHPGELDGHLDRLIGELEETSAIIQDIEDDFPPTYTVLKQLESQADDESGPYAVR

Secondary structure (DSSP, 8-state):
----SS--HHHHHHT-HHHHHHHHHHHHHHHHTTTSTTHHHHHHHHHHHHHHHHHHHGGG-HHHHHHHHHHHHHHHHHHHHHHHHHHHTS-HHHHHHHHHHHHHHHHHHHHHHTS-GGGHHHHHHHHHHHHHHHHHHHHHHHHHHHHHHHHHT--HHHHHHHHHHHHHHHHT---HHHHHHHHHHHHHHHHHHHHHHHHHHHHHHHHHHHHHHHHHHHHHHHHHHH-S-THHHHHHHHHHHHHHHHHHHHHHHHHHTS--HHHHHHHHHHHHHHT-------

Foldseek 3Di:
DDPPPPDPLLVVQCPPPVLVVLVVVLVVVLVVVVVDPVVNVVSVVVSVVVSVVSSVPVSPDPVNVVVVVVVVVVVVVVLVVVLVVLLVPADPVLNVLLVVLVVLLVLLLVLLVPADPVQVVVSVVVNVLSVVLSSLLSVLRSLLVVLVVVLVVDPLVVLVVVLVVLVVVLVPDPDPVVNVVSVVVNVLSVVVSVVNVVSVVLSVVSVVLSVVSSVLSVVSSVCSVVDNHCPVNRVVSVVSSVVSVVVVVVSVVVVVVDDDSVVVVVVVVVVVVVVQDDPDDD